Protein AF-A0A0F8F1D8-F1 (afdb_monomer_lite)

Organism: Methanosarcina mazei (NCBI:txid2209)

Sequence (188 aa):
MNDLSTQKNKRIGEVDYLRGFAVLAVIAIHTSSNSQILNLNLLLIVNLIIDVFSHFAVPLFIFISGFVLSLNYRGLFSQKTFYKKRAKSILPQYIIFSILYLLLNIIISEIHGNLEYPSIKTVIFYFLTAGSSYHLWYFSLIIQFYLFYPYIIKIYEKFVGNYETIFIFLALIATQFHNLVISHFFLP

Foldseek 3Di:
DDDPPPPPPDDDVVLVVLLVVLVVLVVQLVVLVPDDDPDPDPSVVVSVCSNVVSVCSLVSVLVSVLVVCCVVPADDDDPVVLLVVVCVVQVVVLVVVLVVLLVVVQVVCVVVVNRDHDDPVRSVVCSQCVVSDPVSNSSNVVNVCSVCSVVVNVCVVVVPPPPPVVVVVVVVVVVVVVVVCCCPPPPD

Secondary structure (DSSP, 8-state):
------------HHHHHHHHHHHHHHHHHHHHTT----S-SHHHHHHHHHHHHHTTHHHHHHHHHHHHHHHHS-SS--HHHHHHHHHHHHHHHHHHHHHHHHHHHHHHHHHTT---PPPHHHHHHHHHHTTT-GGGHHHHHHHHHHHHHHHHHHHHHHHTTT-HHHHHHHHHHHHHHHHHHHHHHS--

Structure (mmCIF, N/CA/C/O backbone):
data_AF-A0A0F8F1D8-F1
#
_entry.id   AF-A0A0F8F1D8-F1
#
loop_
_atom_site.group_PDB
_atom_site.id
_atom_site.type_symbol
_atom_site.label_atom_id
_atom_site.label_alt_id
_atom_site.label_comp_id
_atom_site.label_asym_id
_atom_site.label_entity_id
_atom_site.label_seq_id
_atom_site.pdbx_PDB_ins_code
_atom_site.Cartn_x
_atom_site.Cartn_y
_atom_site.Cartn_z
_atom_site.occupancy
_atom_site.B_iso_or_equiv
_atom_site.auth_seq_id
_atom_site.auth_comp_id
_atom_site.auth_asym_id
_atom_site.auth_atom_id
_atom_site.pdbx_PDB_model_num
ATOM 1 N N . MET A 1 1 ? -12.870 -8.186 38.294 1.00 36.84 1 MET A N 1
ATOM 2 C CA . MET A 1 1 ? -12.597 -7.292 37.146 1.00 36.84 1 MET A CA 1
ATOM 3 C C . MET A 1 1 ? -12.278 -8.185 35.969 1.00 36.84 1 MET A C 1
ATOM 5 O O . MET A 1 1 ? -11.330 -8.951 36.063 1.00 36.84 1 MET A O 1
ATOM 9 N N . ASN A 1 2 ? -13.155 -8.193 34.966 1.00 35.19 2 ASN A N 1
ATOM 10 C CA . ASN A 1 2 ? -13.156 -9.193 33.903 1.00 35.19 2 ASN A CA 1
ATOM 11 C C . ASN A 1 2 ? -11.858 -9.153 33.099 1.00 35.19 2 ASN A C 1
ATOM 13 O O . ASN A 1 2 ? -11.485 -8.119 32.548 1.00 35.19 2 ASN A O 1
ATOM 17 N N . ASP A 1 3 ? -11.215 -10.315 33.061 1.00 39.69 3 ASP A N 1
ATOM 18 C CA . ASP A 1 3 ? -10.169 -10.691 32.130 1.00 39.69 3 ASP A CA 1
ATOM 19 C C . ASP A 1 3 ? -10.642 -10.365 30.707 1.00 39.69 3 ASP A C 1
ATOM 21 O O . ASP A 1 3 ? -11.553 -10.999 30.164 1.00 39.69 3 ASP A O 1
ATOM 25 N N . LEU A 1 4 ? -10.062 -9.312 30.125 1.00 45.88 4 LEU A N 1
ATOM 26 C CA . LEU A 1 4 ? -10.145 -9.010 28.702 1.00 45.88 4 LEU A CA 1
ATOM 27 C C . LEU A 1 4 ? -9.339 -10.087 27.980 1.00 45.88 4 LEU A C 1
ATOM 29 O O . LEU A 1 4 ? -8.239 -9.832 27.485 1.00 45.88 4 LEU A O 1
ATOM 33 N N . SER A 1 5 ? -9.896 -11.300 27.966 1.00 40.44 5 SER A N 1
ATOM 34 C CA . SER A 1 5 ? -9.411 -12.413 27.176 1.00 40.44 5 SER A CA 1
ATOM 35 C C . SER A 1 5 ? -9.180 -11.880 25.771 1.00 40.44 5 SER A C 1
ATOM 37 O O . SER A 1 5 ? -10.085 -11.444 25.055 1.00 40.44 5 SER A O 1
ATOM 39 N N . THR A 1 6 ? -7.903 -11.801 25.423 1.00 44.50 6 THR A N 1
ATOM 40 C CA . THR A 1 6 ? -7.453 -11.434 24.096 1.00 44.50 6 THR A CA 1
ATOM 41 C C . THR A 1 6 ? -8.035 -12.484 23.166 1.00 44.50 6 THR A C 1
ATOM 43 O O . THR A 1 6 ? -7.504 -13.588 23.066 1.00 44.50 6 THR A O 1
ATOM 46 N N . GLN A 1 7 ? -9.167 -12.178 22.521 1.00 48.62 7 GLN A N 1
ATOM 47 C CA . GLN A 1 7 ? -9.687 -12.987 21.427 1.00 48.62 7 GLN A CA 1
ATOM 48 C C . GLN A 1 7 ? -8.559 -13.086 20.406 1.00 48.62 7 GLN A C 1
ATOM 50 O O . GLN A 1 7 ? -8.243 -12.145 19.674 1.00 48.62 7 GLN A O 1
ATOM 55 N N . LYS A 1 8 ? -7.863 -14.220 20.439 1.00 47.97 8 LYS A N 1
ATOM 56 C CA . LYS A 1 8 ? -6.762 -14.526 19.547 1.00 47.97 8 LYS A CA 1
ATOM 57 C C . LYS A 1 8 ? -7.398 -14.662 18.176 1.00 47.97 8 LYS A C 1
ATOM 59 O O . LYS A 1 8 ? -7.990 -15.695 17.883 1.00 47.97 8 LYS A O 1
ATOM 64 N N . ASN A 1 9 ? -7.345 -13.590 17.384 1.00 61.12 9 ASN A N 1
ATOM 65 C CA . ASN A 1 9 ? -7.931 -13.564 16.050 1.00 61.12 9 ASN A CA 1
ATOM 66 C C . ASN A 1 9 ? -7.441 -14.786 15.277 1.00 61.12 9 ASN A C 1
ATOM 68 O O . ASN A 1 9 ? -6.248 -14.921 14.987 1.00 61.12 9 ASN A O 1
ATOM 72 N N . LYS A 1 10 ? -8.366 -15.717 15.031 1.00 71.50 10 LYS A N 1
ATOM 73 C CA . LYS A 1 10 ? -8.079 -16.980 14.367 1.00 71.50 10 LYS A CA 1
ATOM 74 C C . LYS A 1 10 ? -7.627 -16.638 12.954 1.00 71.50 10 LYS A C 1
ATOM 76 O O . LYS A 1 10 ? -8.341 -15.968 12.213 1.00 71.50 10 LYS A O 1
ATOM 81 N N . ARG A 1 11 ? -6.405 -17.041 12.608 1.00 80.62 11 ARG A N 1
ATOM 82 C CA . ARG A 1 11 ? -5.876 -16.895 11.252 1.00 80.62 11 ARG A CA 1
ATOM 83 C C . ARG A 1 11 ? -6.807 -17.650 10.301 1.00 80.62 11 ARG A C 1
ATOM 85 O O . ARG A 1 11 ? -7.099 -18.817 10.543 1.00 80.62 11 ARG A O 1
ATOM 92 N N . ILE A 1 12 ? -7.277 -16.964 9.267 1.00 90.19 12 ILE A N 1
ATOM 93 C CA . ILE A 1 12 ? -8.169 -17.521 8.248 1.00 90.19 12 ILE A CA 1
ATOM 94 C C . ILE A 1 12 ? -7.270 -18.026 7.119 1.00 90.19 12 ILE A C 1
ATOM 96 O O . ILE A 1 12 ? -6.616 -17.216 6.463 1.00 90.19 12 ILE A O 1
ATOM 100 N N . GLY A 1 13 ? -7.168 -19.345 6.947 1.00 91.88 13 GLY A N 1
ATOM 101 C CA . GLY A 1 13 ? -6.237 -19.952 5.986 1.00 91.88 13 GLY A CA 1
ATOM 102 C C . GLY A 1 13 ? -6.583 -19.601 4.538 1.00 91.88 13 GLY A C 1
ATOM 103 O O . GLY A 1 13 ? -5.701 -19.344 3.725 1.00 91.88 13 GLY A O 1
ATOM 104 N N . GLU A 1 14 ? -7.873 -19.471 4.248 1.00 93.38 14 GLU A N 1
ATOM 105 C CA . GLU A 1 14 ? -8.446 -19.063 2.964 1.00 93.38 14 GLU A CA 1
ATOM 106 C C . GLU A 1 14 ? -7.903 -17.705 2.511 1.00 93.38 14 GLU A C 1
ATOM 108 O O . GLU A 1 14 ? -7.562 -17.519 1.344 1.00 93.38 14 GLU A O 1
ATOM 113 N N . VAL A 1 15 ? -7.733 -16.769 3.449 1.00 93.94 15 VAL A N 1
ATOM 114 C CA . VAL A 1 15 ? -7.158 -15.449 3.160 1.00 93.94 15 VAL A CA 1
ATOM 115 C C . VAL A 1 15 ? -5.705 -15.564 2.704 1.00 93.94 15 VAL A C 1
ATOM 117 O O . VAL A 1 15 ? -5.265 -14.789 1.857 1.00 93.94 15 VAL A O 1
ATOM 120 N N . ASP A 1 16 ? -4.950 -16.523 3.231 1.00 93.69 16 ASP A N 1
ATOM 121 C CA . ASP A 1 16 ? -3.559 -16.711 2.829 1.00 93.69 16 ASP A CA 1
ATOM 122 C C . ASP A 1 16 ? -3.439 -17.363 1.451 1.00 93.69 16 ASP A C 1
ATOM 124 O O . ASP A 1 16 ? -2.575 -16.954 0.675 1.00 93.69 16 ASP A O 1
ATOM 128 N N . TYR A 1 17 ? -4.336 -18.290 1.097 1.00 95.38 17 TYR A N 1
ATOM 129 C CA . TYR A 1 17 ? -4.417 -18.815 -0.270 1.00 95.38 17 TYR A CA 1
ATOM 130 C C . TYR A 1 17 ? -4.754 -17.712 -1.277 1.00 95.38 17 TYR A C 1
ATOM 132 O O . TYR A 1 17 ? -4.084 -17.594 -2.303 1.00 95.38 17 TYR A O 1
ATOM 140 N N . LEU A 1 18 ? -5.724 -16.847 -0.957 1.00 95.31 18 LEU A N 1
ATOM 141 C CA . LEU A 1 18 ? -6.073 -15.707 -1.810 1.00 95.31 18 LEU A CA 1
ATOM 142 C C . LEU A 1 18 ? -4.902 -14.732 -1.978 1.00 95.31 18 LEU A C 1
ATOM 144 O O . LEU A 1 18 ? -4.667 -14.244 -3.081 1.00 95.31 18 LEU A O 1
ATOM 148 N N . ARG A 1 19 ? -4.128 -14.477 -0.914 1.00 94.06 19 ARG A N 1
ATOM 149 C CA . ARG A 1 19 ? -2.892 -13.683 -1.013 1.00 94.06 19 ARG A CA 1
ATOM 150 C C . ARG A 1 19 ? -1.871 -14.350 -1.921 1.00 94.06 19 ARG A C 1
ATOM 152 O O . ARG A 1 19 ? -1.290 -13.663 -2.749 1.00 94.06 19 ARG A O 1
ATOM 159 N N . GLY A 1 20 ? -1.659 -15.658 -1.779 1.00 95.94 20 GLY A N 1
ATOM 160 C CA . GLY A 1 20 ? -0.749 -16.413 -2.641 1.00 95.94 20 GLY A CA 1
ATOM 161 C C . GLY A 1 20 ? -1.133 -16.290 -4.116 1.00 95.94 20 GLY A C 1
ATOM 162 O O . GLY A 1 20 ? -0.292 -15.956 -4.945 1.00 95.94 20 GLY A O 1
ATOM 163 N N . PHE A 1 21 ? -2.419 -16.457 -4.429 1.00 95.06 21 PHE A N 1
ATOM 164 C CA . PHE A 1 21 ? -2.932 -16.301 -5.789 1.00 95.06 21 PHE A CA 1
ATOM 165 C C . PHE A 1 21 ? -2.767 -14.869 -6.319 1.00 95.06 21 PHE A C 1
ATOM 167 O O . PHE A 1 21 ? -2.327 -14.673 -7.450 1.00 95.06 21 PHE A O 1
ATOM 174 N N . ALA A 1 22 ? -3.026 -13.860 -5.481 1.00 95.50 22 ALA A N 1
ATOM 175 C CA . ALA A 1 22 ? -2.792 -12.463 -5.833 1.00 95.50 22 ALA A CA 1
ATOM 176 C C . ALA A 1 22 ? -1.305 -12.171 -6.105 1.00 95.50 22 ALA A C 1
ATOM 178 O O . ALA A 1 22 ? -0.996 -11.470 -7.062 1.00 95.50 22 ALA A O 1
ATOM 179 N N . VAL A 1 23 ? -0.373 -12.732 -5.319 1.00 95.94 23 VAL A N 1
ATOM 180 C CA . VAL A 1 23 ? 1.076 -12.597 -5.575 1.00 95.94 23 VAL A CA 1
ATOM 181 C C . VAL A 1 23 ? 1.441 -13.180 -6.940 1.00 95.94 23 VAL A C 1
ATOM 183 O O . VAL A 1 23 ? 2.160 -12.530 -7.695 1.00 95.94 23 VAL A O 1
ATOM 186 N N . LEU A 1 24 ? 0.937 -14.371 -7.278 1.00 96.31 24 LEU A N 1
ATOM 187 C CA . LEU A 1 24 ? 1.202 -14.990 -8.580 1.00 96.31 24 LEU A CA 1
ATOM 188 C C . LEU A 1 24 ? 0.698 -14.120 -9.735 1.00 96.31 24 LEU A C 1
ATOM 190 O O . LEU A 1 24 ? 1.421 -13.926 -10.708 1.00 96.31 24 LEU A O 1
ATOM 194 N N . ALA A 1 25 ? -0.495 -13.541 -9.600 1.00 95.12 25 ALA A N 1
ATOM 195 C CA . ALA A 1 25 ? -1.037 -12.621 -10.593 1.00 95.12 25 ALA A CA 1
ATOM 196 C C . ALA A 1 25 ? -0.220 -11.314 -10.698 1.00 95.12 25 ALA A C 1
ATOM 198 O O . ALA A 1 25 ? 0.046 -10.854 -11.803 1.00 95.12 25 ALA A O 1
ATOM 199 N N . VAL A 1 26 ? 0.278 -10.749 -9.587 1.00 94.81 26 VAL A N 1
ATOM 200 C CA . VAL A 1 26 ? 1.201 -9.590 -9.627 1.00 94.81 26 VAL A CA 1
ATOM 201 C C . VAL A 1 26 ? 2.500 -9.924 -10.365 1.00 94.81 26 VAL A C 1
ATOM 203 O O . VAL A 1 26 ? 3.018 -9.102 -11.118 1.00 94.81 26 VAL A O 1
ATOM 206 N N . ILE A 1 27 ? 3.042 -11.125 -10.166 1.00 93.94 27 ILE A N 1
ATOM 207 C CA . ILE A 1 27 ? 4.228 -11.560 -10.909 1.00 93.94 27 ILE A CA 1
ATOM 208 C C . ILE A 1 27 ? 3.885 -11.672 -12.398 1.00 93.94 27 ILE A C 1
ATOM 210 O O . ILE A 1 27 ? 4.613 -11.133 -13.223 1.00 93.94 27 ILE A O 1
ATOM 214 N N . ALA A 1 28 ? 2.763 -12.311 -12.732 1.00 93.19 28 ALA A N 1
ATOM 215 C CA . ALA A 1 28 ? 2.335 -12.535 -14.108 1.00 93.19 28 ALA A CA 1
ATOM 216 C C . ALA A 1 28 ? 2.082 -11.233 -14.888 1.00 93.19 28 ALA A C 1
ATOM 218 O O . ALA A 1 28 ? 2.536 -11.116 -16.026 1.00 93.19 28 ALA A O 1
ATOM 219 N N . ILE A 1 29 ? 1.426 -10.230 -14.287 1.00 90.62 29 ILE A N 1
ATOM 220 C CA . ILE A 1 29 ? 1.220 -8.930 -14.945 1.00 90.62 29 ILE A CA 1
ATOM 221 C C . ILE A 1 29 ? 2.554 -8.212 -15.177 1.00 90.62 29 ILE A C 1
ATOM 223 O O . ILE A 1 29 ? 2.807 -7.736 -16.273 1.00 90.62 29 ILE A O 1
ATOM 227 N N . HIS A 1 30 ? 3.466 -8.207 -14.200 1.00 89.38 30 HIS A N 1
ATOM 228 C CA . HIS A 1 30 ? 4.752 -7.520 -14.344 1.00 89.38 30 HIS A CA 1
ATOM 229 C C . HIS A 1 30 ? 5.733 -8.223 -15.284 1.00 89.38 30 HIS A C 1
ATOM 231 O O . HIS A 1 30 ? 6.629 -7.574 -15.820 1.00 89.38 30 HIS A O 1
ATOM 237 N N . THR A 1 31 ? 5.614 -9.530 -15.495 1.00 89.31 31 THR A N 1
ATOM 238 C CA . THR A 1 31 ? 6.446 -10.225 -16.484 1.00 89.31 31 THR A CA 1
ATOM 239 C C . THR A 1 31 ? 5.870 -10.103 -17.891 1.00 89.31 31 THR A C 1
ATOM 241 O O . THR A 1 31 ? 6.636 -9.898 -18.831 1.00 89.31 31 THR A O 1
ATOM 244 N N . SER A 1 32 ? 4.544 -10.171 -18.044 1.00 85.81 32 SER A N 1
ATOM 245 C CA . SER A 1 32 ? 3.876 -10.057 -19.349 1.00 85.81 32 SER A CA 1
ATOM 246 C C . SER A 1 32 ? 3.859 -8.623 -19.885 1.00 85.81 32 SER A C 1
ATOM 248 O O . SER A 1 32 ? 4.220 -8.416 -21.044 1.00 85.81 32 SER A O 1
ATOM 250 N N . SER A 1 33 ? 3.556 -7.618 -19.055 1.00 76.19 33 SER A N 1
ATOM 251 C CA . SER A 1 33 ? 3.458 -6.211 -19.480 1.00 76.19 33 SER A CA 1
ATOM 252 C C . SER A 1 33 ? 4.788 -5.621 -19.960 1.00 76.19 33 SER A C 1
ATOM 254 O O . SER A 1 33 ? 4.809 -4.658 -20.720 1.00 76.19 33 SER A O 1
ATOM 256 N N . ASN A 1 34 ? 5.913 -6.188 -19.515 1.00 76.88 34 ASN A N 1
ATOM 257 C CA . ASN A 1 34 ? 7.255 -5.762 -19.915 1.00 76.88 34 ASN A CA 1
ATOM 258 C C . ASN A 1 34 ? 7.744 -6.445 -21.205 1.00 76.88 34 ASN A C 1
ATOM 260 O O . ASN A 1 34 ? 8.830 -6.129 -21.692 1.00 76.88 34 ASN A O 1
ATOM 264 N N . SER A 1 35 ? 6.967 -7.374 -21.773 1.00 76.88 35 SER A N 1
ATOM 265 C CA . SER A 1 35 ? 7.307 -8.038 -23.030 1.00 76.88 35 SER A CA 1
ATOM 266 C C . SER A 1 35 ? 6.830 -7.209 -24.231 1.00 76.88 35 SER A C 1
ATOM 268 O O . SER A 1 35 ? 5.640 -7.077 -24.502 1.00 76.88 35 SER A O 1
ATOM 270 N N . GLN A 1 36 ? 7.768 -6.623 -24.979 1.00 77.38 36 GLN A N 1
ATOM 271 C CA . GLN A 1 36 ? 7.449 -5.912 -26.222 1.00 77.38 36 GLN A CA 1
ATOM 272 C C . GLN A 1 36 ? 7.325 -6.911 -27.377 1.00 77.38 36 GLN A C 1
ATOM 274 O O . GLN A 1 36 ? 8.303 -7.241 -28.047 1.00 77.38 36 GLN A O 1
ATOM 279 N N . ILE A 1 37 ? 6.113 -7.419 -27.604 1.00 82.88 37 ILE A N 1
ATOM 280 C CA . ILE A 1 37 ? 5.812 -8.321 -28.722 1.00 82.88 37 ILE A CA 1
ATOM 281 C C . ILE A 1 37 ? 5.157 -7.509 -29.841 1.00 82.88 37 ILE A C 1
ATOM 283 O O . ILE A 1 37 ? 3.992 -7.137 -29.756 1.00 82.88 37 ILE A O 1
ATOM 287 N N . LEU A 1 38 ? 5.923 -7.230 -30.897 1.00 80.69 38 LEU A N 1
ATOM 288 C CA . LEU A 1 38 ? 5.499 -6.350 -31.996 1.00 80.69 38 LEU A CA 1
ATOM 289 C C . LEU A 1 38 ? 4.704 -7.071 -33.097 1.00 80.69 38 LEU A C 1
ATOM 291 O O . LEU A 1 38 ? 4.005 -6.433 -33.878 1.00 80.69 38 LEU A O 1
ATOM 295 N N . ASN A 1 39 ? 4.806 -8.399 -33.165 1.00 89.19 39 ASN A N 1
ATOM 296 C CA . ASN A 1 39 ? 4.142 -9.200 -34.190 1.00 89.19 39 ASN A CA 1
ATOM 297 C C . ASN A 1 39 ? 2.819 -9.769 -33.670 1.00 89.19 39 ASN A C 1
ATOM 299 O O . ASN A 1 39 ? 2.778 -10.361 -32.590 1.00 89.19 39 ASN A O 1
ATOM 303 N N . LEU A 1 40 ? 1.759 -9.672 -34.478 1.00 88.31 40 LEU A N 1
ATOM 304 C CA . LEU A 1 40 ? 0.478 -10.325 -34.202 1.00 88.31 40 LEU A CA 1
ATOM 305 C C . LEU A 1 40 ? 0.620 -11.846 -34.358 1.00 88.31 40 LEU A C 1
ATOM 307 O O . LEU A 1 40 ? 0.545 -12.386 -35.460 1.00 88.31 40 LEU A O 1
ATOM 311 N N . ASN A 1 41 ? 0.856 -12.541 -33.249 1.00 92.44 41 ASN A N 1
ATOM 312 C CA . ASN A 1 41 ? 1.016 -13.992 -33.205 1.00 92.44 41 ASN A CA 1
ATOM 313 C C . ASN A 1 41 ? 0.373 -14.594 -31.942 1.00 92.44 41 ASN A C 1
ATOM 315 O O . ASN A 1 41 ? -0.117 -13.881 -31.065 1.00 92.44 41 ASN A O 1
ATOM 319 N N . LEU A 1 42 ? 0.388 -15.927 -31.837 1.00 91.81 42 LEU A N 1
ATOM 320 C CA . LEU A 1 42 ? -0.160 -16.636 -30.676 1.00 91.81 42 LEU A CA 1
ATOM 321 C C . LEU A 1 42 ? 0.497 -16.194 -29.358 1.00 91.81 42 LEU A C 1
ATOM 323 O O . LEU A 1 42 ? -0.181 -16.106 -28.340 1.00 91.81 42 LEU A O 1
ATOM 327 N N . LEU A 1 43 ? 1.796 -15.883 -29.376 1.00 90.44 43 LEU A N 1
ATOM 328 C CA . LEU A 1 43 ? 2.524 -15.430 -28.192 1.00 90.44 43 LEU A CA 1
ATOM 329 C C . LEU A 1 43 ? 1.982 -14.092 -27.672 1.00 90.44 43 LEU A C 1
ATOM 331 O O . LEU A 1 43 ? 1.809 -13.948 -26.463 1.00 90.44 43 LEU A O 1
ATOM 335 N N . LEU A 1 44 ? 1.673 -13.142 -28.561 1.00 91.12 44 LEU A N 1
ATOM 336 C CA . LEU A 1 44 ? 1.031 -11.882 -28.187 1.00 91.12 44 LEU A CA 1
ATOM 337 C C . LEU A 1 44 ? -0.336 -12.134 -27.547 1.00 91.12 44 LEU A C 1
ATOM 339 O O . LEU A 1 44 ? -0.621 -11.593 -26.484 1.00 91.12 44 LEU A O 1
ATOM 343 N N . ILE A 1 45 ? -1.161 -12.989 -28.158 1.00 90.75 45 ILE A N 1
ATOM 344 C CA . ILE A 1 45 ? -2.500 -13.312 -27.641 1.00 90.75 45 ILE A CA 1
ATOM 345 C C . ILE A 1 45 ? -2.403 -13.930 -26.241 1.00 90.75 45 ILE A C 1
ATOM 347 O O . ILE A 1 45 ? -3.123 -13.516 -25.337 1.00 90.75 45 ILE A O 1
ATOM 351 N N . VAL A 1 46 ? -1.491 -14.884 -26.035 1.00 91.44 46 VAL A N 1
ATOM 352 C CA . VAL A 1 46 ? -1.272 -15.509 -24.722 1.00 91.44 46 VAL A CA 1
ATOM 353 C C . VAL A 1 46 ? -0.808 -14.480 -23.688 1.00 91.44 46 VAL A C 1
ATOM 355 O O . VAL A 1 46 ? -1.318 -14.485 -22.570 1.00 91.44 46 VAL A O 1
ATOM 358 N N . ASN A 1 47 ? 0.104 -13.572 -24.050 1.00 91.06 47 ASN A N 1
ATOM 359 C CA . ASN A 1 47 ? 0.545 -12.508 -23.144 1.00 91.06 47 ASN A CA 1
ATOM 360 C C . ASN A 1 47 ? -0.591 -11.548 -22.784 1.00 91.06 47 ASN A C 1
ATOM 362 O O . ASN A 1 47 ? -0.746 -11.236 -21.610 1.00 91.06 47 ASN A O 1
ATOM 366 N N . LEU A 1 48 ? -1.424 -11.147 -23.748 1.00 89.69 48 LEU A N 1
ATOM 367 C CA . LEU A 1 48 ? -2.593 -10.297 -23.496 1.00 89.69 48 LEU A CA 1
ATOM 368 C C . LEU A 1 48 ? -3.607 -10.973 -22.570 1.00 89.69 48 LEU A C 1
ATOM 370 O O . LEU A 1 48 ? -4.149 -10.331 -21.676 1.00 89.69 48 LEU A O 1
ATOM 374 N N . ILE A 1 49 ? -3.850 -12.273 -22.753 1.00 91.44 49 ILE A N 1
ATOM 375 C CA . ILE A 1 49 ? -4.707 -13.044 -21.847 1.00 91.44 49 ILE A CA 1
ATOM 376 C C . ILE A 1 49 ? -4.114 -13.007 -20.437 1.00 91.44 49 ILE A C 1
ATOM 378 O O . ILE A 1 49 ? -4.820 -12.655 -19.500 1.00 91.44 49 ILE A O 1
ATOM 382 N N . ILE A 1 50 ? -2.828 -13.323 -20.272 1.00 92.62 50 ILE A N 1
ATOM 383 C CA . ILE A 1 50 ? -2.173 -13.309 -18.956 1.00 92.62 50 ILE A CA 1
ATOM 384 C C . ILE A 1 50 ? -2.258 -11.924 -18.312 1.00 92.62 50 ILE A C 1
ATOM 386 O O . ILE A 1 50 ? -2.621 -11.832 -17.139 1.00 92.62 50 ILE A O 1
ATOM 390 N N . ASP A 1 51 ? -1.958 -10.872 -19.068 1.00 89.19 51 ASP A N 1
ATOM 391 C CA . ASP A 1 51 ? -2.009 -9.487 -18.616 1.00 89.19 51 ASP A CA 1
ATOM 392 C C . ASP A 1 51 ? -3.415 -9.140 -18.109 1.00 89.19 51 ASP A C 1
ATOM 394 O O . ASP A 1 51 ? -3.600 -8.905 -16.912 1.00 89.19 51 ASP A O 1
ATOM 398 N N . VAL A 1 52 ? -4.440 -9.247 -18.962 1.00 88.88 52 VAL A N 1
ATOM 399 C CA . VAL A 1 52 ? -5.839 -8.934 -18.617 1.00 88.88 52 VAL A CA 1
ATOM 400 C C . VAL A 1 52 ? -6.331 -9.775 -17.441 1.00 88.88 52 VAL A C 1
ATOM 402 O O . VAL A 1 52 ? -6.903 -9.237 -16.490 1.00 88.88 52 VAL A O 1
ATOM 405 N N . PHE A 1 53 ? -6.073 -11.085 -17.449 1.00 90.75 53 PHE A N 1
ATOM 406 C CA . PHE A 1 53 ? -6.482 -11.959 -16.351 1.00 90.75 53 PHE A CA 1
ATOM 407 C C . PHE A 1 53 ? -5.752 -11.653 -15.049 1.00 90.75 53 PHE A C 1
ATOM 409 O O . PHE A 1 53 ? -6.280 -11.980 -13.998 1.00 90.75 53 PHE A O 1
ATOM 416 N N . SER A 1 54 ? -4.582 -11.021 -15.065 1.00 93.69 54 SER A N 1
ATOM 417 C CA . SER A 1 54 ? -3.828 -10.724 -13.844 1.00 93.69 54 SER A CA 1
ATOM 418 C C . SER A 1 54 ? -4.252 -9.416 -13.164 1.00 93.69 54 SER A C 1
ATOM 420 O O . SER A 1 54 ? -3.907 -9.181 -12.003 1.00 93.69 54 SER A O 1
ATOM 422 N N . HIS A 1 55 ? -5.066 -8.584 -13.822 1.00 88.44 55 HIS A N 1
ATOM 423 C CA . HIS A 1 55 ? -5.496 -7.285 -13.291 1.00 88.44 55 HIS A CA 1
ATOM 424 C C . HIS A 1 55 ? -6.361 -7.375 -12.018 1.00 88.44 55 HIS A C 1
ATOM 426 O O . HIS A 1 55 ? -6.470 -6.389 -11.285 1.00 88.44 55 HIS A O 1
ATOM 432 N N . PHE A 1 56 ? -6.928 -8.544 -11.675 1.00 91.44 56 PHE A N 1
ATOM 433 C CA . PHE A 1 56 ? -7.655 -8.709 -10.403 1.00 91.44 56 PHE A CA 1
ATOM 434 C C . PHE A 1 56 ? -6.739 -8.645 -9.171 1.00 91.44 56 PHE A C 1
ATOM 436 O O . PHE A 1 56 ? -7.236 -8.485 -8.053 1.00 91.44 56 PHE A O 1
ATOM 443 N N . ALA A 1 57 ? -5.418 -8.781 -9.339 1.00 93.81 57 ALA A N 1
ATOM 444 C CA . ALA A 1 57 ? -4.486 -8.952 -8.230 1.00 93.81 57 ALA A CA 1
ATOM 445 C C . ALA A 1 57 ? -4.520 -7.787 -7.230 1.00 93.81 57 ALA A C 1
ATOM 447 O O . ALA A 1 57 ? -4.615 -7.996 -6.018 1.00 93.81 57 ALA A O 1
ATOM 448 N N . VAL A 1 58 ? -4.487 -6.549 -7.730 1.00 91.62 58 VAL A N 1
ATOM 449 C CA . VAL A 1 58 ? -4.479 -5.345 -6.887 1.00 91.62 58 VAL A CA 1
ATOM 450 C C . VAL A 1 58 ? -5.825 -5.133 -6.178 1.00 91.62 58 VAL A C 1
ATOM 452 O O . VAL A 1 58 ? -5.812 -4.996 -4.949 1.00 91.62 58 VAL A O 1
ATOM 455 N N . PRO A 1 59 ? -6.989 -5.181 -6.867 1.00 92.44 59 PRO A N 1
ATOM 456 C CA . PRO A 1 59 ? -8.292 -5.175 -6.202 1.00 92.44 59 PRO A CA 1
ATOM 457 C C . PRO A 1 59 ? -8.423 -6.250 -5.119 1.00 92.44 59 PRO A C 1
ATOM 459 O O . PRO A 1 59 ? -8.925 -5.968 -4.031 1.00 92.44 59 PRO A O 1
ATOM 462 N N . LEU A 1 60 ? -7.914 -7.462 -5.370 1.00 94.50 60 LEU A N 1
ATOM 463 C CA . LEU A 1 60 ? -7.952 -8.558 -4.405 1.00 94.50 60 LEU A CA 1
ATOM 464 C C . LEU A 1 60 ? -7.103 -8.260 -3.158 1.00 94.50 60 LEU A C 1
ATOM 466 O O . LEU A 1 60 ? -7.558 -8.498 -2.038 1.00 94.50 60 LEU A O 1
ATOM 470 N N . PHE A 1 61 ? -5.908 -7.683 -3.304 1.00 94.19 61 PHE A N 1
ATOM 471 C CA . PHE A 1 61 ? -5.095 -7.269 -2.155 1.00 94.19 61 PHE A CA 1
ATOM 472 C C . PHE A 1 61 ? -5.754 -6.176 -1.308 1.00 94.19 61 PHE A C 1
ATOM 474 O O . PHE A 1 61 ? -5.696 -6.236 -0.072 1.00 94.19 61 PHE A O 1
ATOM 481 N N . ILE A 1 62 ? -6.394 -5.196 -1.951 1.00 94.12 62 ILE A N 1
ATOM 482 C CA . ILE A 1 62 ? -7.141 -4.135 -1.264 1.00 94.12 62 ILE A CA 1
ATOM 483 C C . ILE A 1 62 ? -8.339 -4.744 -0.530 1.00 94.12 62 ILE A C 1
ATOM 485 O O . ILE A 1 62 ? -8.537 -4.466 0.655 1.00 94.12 62 ILE A O 1
ATOM 489 N N . PHE A 1 63 ? -9.084 -5.636 -1.189 1.00 94.38 63 PHE A N 1
ATOM 490 C CA . PHE A 1 63 ? -10.213 -6.350 -0.598 1.00 94.38 63 PHE A CA 1
ATOM 491 C C . PHE A 1 63 ? -9.796 -7.165 0.628 1.00 94.38 63 PHE A C 1
ATOM 493 O O . PHE A 1 63 ? -10.369 -6.993 1.700 1.00 94.38 63 PHE A O 1
ATOM 500 N N . ILE A 1 64 ? -8.756 -7.997 0.514 1.00 95.25 64 ILE A N 1
ATOM 501 C CA . ILE A 1 64 ? -8.234 -8.797 1.631 1.00 95.25 64 ILE A CA 1
ATOM 502 C C . ILE A 1 64 ? -7.811 -7.894 2.791 1.00 95.25 64 ILE A C 1
ATOM 504 O O . ILE A 1 64 ? -8.098 -8.188 3.954 1.00 95.25 64 ILE A O 1
ATOM 508 N N . SER A 1 65 ? -7.128 -6.791 2.485 1.00 94.44 65 SER A N 1
ATOM 509 C CA . SER A 1 65 ? -6.706 -5.811 3.483 1.00 94.44 65 SER A CA 1
ATOM 510 C C . SER A 1 65 ? -7.908 -5.216 4.215 1.00 94.44 65 SER A C 1
ATOM 512 O O . SER A 1 65 ? -7.949 -5.254 5.444 1.00 94.44 65 SER A O 1
ATOM 514 N N . GLY A 1 66 ? -8.913 -4.735 3.482 1.00 93.75 66 GLY A N 1
ATOM 515 C CA . GLY A 1 66 ? -10.145 -4.192 4.052 1.00 93.75 66 GLY A CA 1
ATOM 516 C C . GLY A 1 66 ? -10.934 -5.221 4.860 1.00 93.75 66 GLY A C 1
ATOM 517 O O . GLY A 1 66 ? -11.320 -4.938 5.992 1.00 93.75 66 GLY A O 1
ATOM 518 N N . PHE A 1 67 ? -11.097 -6.436 4.336 1.00 93.12 67 PHE A N 1
ATOM 519 C CA . PHE A 1 67 ? -11.789 -7.537 5.001 1.00 93.12 67 PHE A CA 1
ATOM 520 C C . PHE A 1 67 ? -11.140 -7.870 6.347 1.00 93.12 67 PHE A C 1
ATOM 522 O O . PHE A 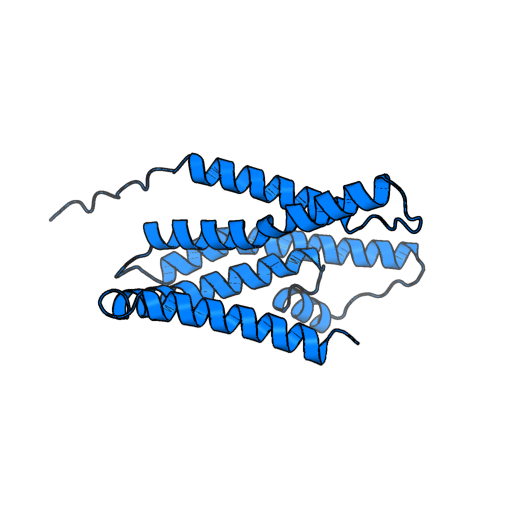1 67 ? -11.796 -7.820 7.389 1.00 93.12 67 PHE A O 1
ATOM 529 N N . VAL A 1 68 ? -9.825 -8.110 6.362 1.00 93.56 68 VAL A N 1
ATOM 530 C CA . VAL A 1 68 ? -9.090 -8.416 7.598 1.00 93.56 68 VAL A CA 1
ATOM 531 C C . VAL A 1 68 ? -9.143 -7.241 8.569 1.00 93.56 68 VAL A C 1
ATOM 533 O O . VAL A 1 68 ? -9.297 -7.453 9.772 1.00 93.56 68 VAL A O 1
ATOM 536 N N . LEU A 1 69 ? -9.032 -6.003 8.086 1.00 94.06 69 LEU A N 1
ATOM 537 C CA . LEU A 1 69 ? -9.167 -4.841 8.956 1.00 94.06 69 LEU A CA 1
ATOM 538 C C . LEU A 1 69 ? -10.561 -4.761 9.580 1.00 94.06 69 LEU A C 1
ATOM 540 O O . LEU A 1 69 ? -10.641 -4.579 10.792 1.00 94.06 69 LEU A O 1
ATOM 544 N N . SER A 1 70 ? -11.622 -4.999 8.809 1.00 91.31 70 SER A N 1
ATOM 545 C CA . SER A 1 70 ? -13.000 -4.972 9.306 1.00 91.31 70 SER A CA 1
ATOM 546 C C . SER A 1 70 ? -13.265 -6.024 10.386 1.00 91.31 70 SER A C 1
ATOM 548 O O . SER A 1 70 ? -14.025 -5.768 11.310 1.00 91.31 70 SER A O 1
ATOM 550 N N . LEU A 1 71 ? -12.588 -7.174 10.335 1.00 90.38 71 LEU A N 1
ATOM 551 C CA . LEU A 1 71 ? -12.677 -8.194 11.384 1.00 90.38 71 LEU A CA 1
ATOM 552 C C . LEU A 1 71 ? -11.946 -7.792 12.672 1.00 90.38 71 LEU A C 1
ATOM 554 O O . LEU A 1 71 ? -12.337 -8.197 13.759 1.00 90.38 71 LEU A O 1
ATOM 558 N N . ASN A 1 72 ? -10.855 -7.028 12.558 1.00 90.12 72 ASN A N 1
ATOM 559 C CA . ASN A 1 72 ? -9.951 -6.743 13.679 1.00 90.12 72 ASN A CA 1
ATOM 560 C C . ASN A 1 72 ? -10.158 -5.353 14.307 1.00 90.12 72 ASN A C 1
ATOM 562 O O . ASN A 1 72 ? -9.709 -5.120 15.427 1.00 90.12 72 ASN A O 1
ATOM 566 N N . TYR A 1 73 ? -10.746 -4.415 13.566 1.00 91.88 73 TYR A N 1
ATOM 567 C CA . TYR A 1 73 ? -10.849 -2.999 13.916 1.00 91.88 73 TYR A CA 1
ATOM 568 C C . TYR A 1 73 ? -12.243 -2.478 13.573 1.00 91.88 73 TYR A C 1
ATOM 570 O O . TYR A 1 73 ? -12.404 -1.653 12.670 1.00 91.88 73 TYR A O 1
ATOM 578 N N . ARG A 1 74 ? -13.233 -2.997 14.299 1.00 86.12 74 ARG A N 1
ATOM 579 C CA . ARG A 1 74 ? -14.609 -2.493 14.365 1.00 86.12 74 ARG A CA 1
ATOM 580 C C . ARG A 1 74 ? -14.860 -1.849 15.727 1.00 86.12 74 ARG A C 1
ATOM 582 O O . ARG A 1 74 ? -14.259 -2.255 16.722 1.00 86.12 74 ARG A O 1
ATOM 589 N N . GLY A 1 75 ? -15.728 -0.849 15.763 1.00 85.06 75 GLY A N 1
ATOM 590 C CA . GLY A 1 75 ? -16.091 -0.091 16.951 1.00 85.06 75 GLY A CA 1
ATOM 591 C C . GLY A 1 75 ? -14.926 0.707 17.539 1.00 85.06 75 GLY A C 1
ATOM 592 O O . GLY A 1 75 ? -14.115 1.314 16.835 1.00 85.06 75 GLY A O 1
ATOM 593 N N . LEU A 1 76 ? -14.843 0.729 18.871 1.00 87.12 76 LEU A N 1
ATOM 594 C CA . LEU A 1 76 ? -13.820 1.482 19.592 1.00 87.12 76 LEU A CA 1
ATOM 595 C C . LEU A 1 76 ? -12.489 0.719 19.615 1.00 87.12 76 LEU A C 1
ATOM 597 O O . LEU A 1 76 ? -12.334 -0.280 20.313 1.00 87.12 76 LEU A O 1
ATOM 601 N N . PHE A 1 77 ? -11.491 1.240 18.902 1.00 92.62 77 PHE A N 1
ATOM 602 C CA . PHE A 1 77 ? -10.112 0.755 18.951 1.00 92.62 77 PHE A CA 1
ATOM 603 C C . PHE A 1 77 ? -9.112 1.911 19.069 1.00 92.62 77 PHE A C 1
ATOM 605 O O . PHE A 1 77 ? -9.354 3.036 18.629 1.00 92.62 77 PHE A O 1
ATOM 612 N N . SER A 1 78 ? -7.935 1.632 19.636 1.00 94.44 78 SER A N 1
ATOM 613 C CA . SER A 1 78 ? -6.861 2.627 19.738 1.00 94.44 78 SER A CA 1
ATOM 614 C C . SER A 1 78 ? -6.238 2.913 18.368 1.00 94.44 78 SER A C 1
ATOM 616 O O . SER A 1 78 ? -5.510 2.081 17.815 1.00 94.44 78 SER A O 1
ATOM 618 N N . GLN A 1 79 ? -6.468 4.122 17.843 1.00 93.12 79 GLN A N 1
ATOM 619 C CA . GLN A 1 79 ? -5.889 4.575 16.572 1.00 93.12 79 GLN A CA 1
ATOM 620 C C . GLN A 1 79 ? -4.355 4.586 16.606 1.00 93.12 79 GLN A C 1
ATOM 622 O O . GLN A 1 79 ? -3.708 4.177 15.645 1.00 93.12 79 GLN A O 1
ATOM 627 N N . LYS A 1 80 ? -3.755 4.966 17.741 1.00 95.31 80 LYS A N 1
ATOM 628 C CA . LYS A 1 80 ? -2.295 4.955 17.921 1.00 95.31 80 LYS A CA 1
ATOM 629 C C . LYS A 1 80 ? -1.722 3.545 17.752 1.00 95.31 80 LYS A C 1
ATOM 631 O O . LYS A 1 80 ? -0.736 3.356 17.038 1.00 95.31 80 LYS A O 1
ATOM 636 N N . THR A 1 81 ? -2.346 2.546 18.378 1.00 94.25 81 THR A N 1
ATOM 637 C CA . THR A 1 81 ? -1.923 1.141 18.257 1.00 94.25 81 THR A CA 1
ATOM 638 C C . THR A 1 81 ? -2.145 0.614 16.841 1.00 94.25 81 THR A C 1
ATOM 640 O O . THR A 1 81 ? -1.284 -0.091 16.309 1.00 94.25 81 THR A O 1
ATOM 643 N N . PHE A 1 82 ? -3.262 0.988 16.212 1.00 95.62 82 PHE A N 1
ATOM 644 C CA . PHE A 1 82 ? -3.559 0.661 14.820 1.00 95.62 82 PHE A CA 1
ATOM 645 C C . PHE A 1 82 ? -2.467 1.180 13.874 1.00 95.62 82 PHE A C 1
ATOM 647 O O . PHE A 1 82 ? -1.802 0.364 13.229 1.00 95.62 82 PHE A O 1
ATOM 654 N N . TYR A 1 83 ? -2.205 2.492 13.854 1.00 96.88 83 TYR A N 1
ATOM 655 C CA . TYR A 1 83 ? -1.216 3.090 12.953 1.00 96.88 83 TYR A CA 1
ATOM 656 C C . TYR A 1 83 ? 0.190 2.553 13.212 1.00 96.88 83 TYR A C 1
ATOM 658 O O . TYR A 1 83 ? 0.891 2.217 12.263 1.00 96.88 83 TYR A O 1
ATOM 666 N N . LYS A 1 84 ? 0.583 2.352 14.478 1.00 96.75 84 LYS A N 1
ATOM 667 C CA . LYS A 1 84 ? 1.880 1.743 14.815 1.00 96.75 84 LYS A CA 1
ATOM 668 C C . LYS A 1 84 ? 2.024 0.336 14.227 1.00 96.75 84 LYS A C 1
ATOM 670 O O . LYS A 1 84 ? 3.083 0.003 13.701 1.00 96.75 84 LYS A O 1
ATOM 675 N N . LYS A 1 85 ? 0.980 -0.497 14.308 1.00 94.88 85 LYS A N 1
ATOM 676 C CA . LYS A 1 85 ? 1.004 -1.862 13.758 1.00 94.88 85 LYS A CA 1
ATOM 677 C C . LYS A 1 85 ? 1.052 -1.854 12.229 1.00 94.88 85 LYS A C 1
ATOM 679 O O . LYS A 1 85 ? 1.792 -2.646 11.656 1.00 94.88 85 LYS A O 1
ATOM 684 N N . ARG A 1 86 ? 0.305 -0.955 11.578 1.00 95.69 86 ARG A N 1
ATOM 685 C CA . ARG A 1 86 ? 0.315 -0.813 10.113 1.00 95.69 86 ARG A CA 1
ATOM 686 C C . ARG A 1 86 ? 1.653 -0.280 9.598 1.00 95.69 86 ARG A C 1
ATOM 688 O O . ARG A 1 86 ? 2.235 -0.886 8.706 1.00 95.69 86 ARG A O 1
ATOM 695 N N . ALA A 1 87 ? 2.182 0.768 10.225 1.00 96.12 87 ALA A N 1
ATOM 696 C CA . ALA A 1 87 ? 3.468 1.366 9.878 1.00 96.12 87 ALA A CA 1
ATOM 697 C C . ALA A 1 87 ? 4.613 0.350 9.971 1.00 96.12 87 ALA A C 1
ATOM 699 O O . ALA A 1 87 ? 5.365 0.191 9.017 1.00 96.12 87 ALA A O 1
ATOM 700 N N . LYS A 1 88 ? 4.689 -0.418 11.069 1.00 96.31 88 LYS A N 1
ATOM 701 C CA . LYS A 1 88 ? 5.688 -1.490 11.234 1.00 96.31 88 LYS A CA 1
ATOM 702 C C . LYS A 1 88 ? 5.585 -2.604 10.192 1.00 96.31 88 LYS A C 1
ATOM 704 O O . LYS A 1 88 ? 6.562 -3.304 9.972 1.00 96.31 88 LYS A O 1
ATOM 709 N N . SER A 1 89 ? 4.406 -2.798 9.608 1.00 92.44 89 SER A N 1
ATOM 710 C CA . SER A 1 89 ? 4.161 -3.863 8.641 1.00 92.44 89 SER A CA 1
ATOM 711 C C . SER A 1 89 ? 4.430 -3.456 7.193 1.00 92.44 89 SER A C 1
ATOM 713 O O . SER A 1 89 ? 4.542 -4.367 6.381 1.00 92.44 89 SER A O 1
ATOM 715 N N . ILE A 1 90 ? 4.446 -2.157 6.864 1.00 94.94 90 ILE A N 1
ATOM 716 C CA . ILE A 1 90 ? 4.560 -1.664 5.476 1.00 94.94 90 ILE A CA 1
ATOM 717 C C . ILE A 1 90 ? 5.789 -0.786 5.261 1.00 94.94 90 ILE A C 1
ATOM 719 O O . ILE A 1 90 ? 6.472 -0.932 4.249 1.00 94.94 90 ILE A O 1
ATOM 723 N N . LEU A 1 91 ? 6.050 0.166 6.165 1.00 94.44 91 LEU A N 1
ATOM 724 C CA . LEU A 1 91 ? 7.093 1.169 5.946 1.00 94.44 91 LEU A CA 1
ATOM 725 C C . LEU A 1 91 ? 8.490 0.555 5.799 1.00 94.44 91 LEU A C 1
ATOM 727 O O . LEU A 1 91 ? 9.212 1.026 4.925 1.00 94.44 91 LEU A O 1
ATOM 731 N N . PRO A 1 92 ? 8.888 -0.487 6.561 1.00 95.62 92 PRO A N 1
ATOM 732 C CA . PRO A 1 92 ? 10.193 -1.109 6.360 1.00 95.62 92 PRO A CA 1
ATOM 733 C C . PRO A 1 92 ? 10.380 -1.628 4.932 1.00 95.62 92 PRO A C 1
ATOM 735 O O . PRO A 1 92 ? 11.385 -1.324 4.302 1.00 95.62 92 PRO A O 1
ATOM 738 N N . GLN A 1 93 ? 9.394 -2.349 4.394 1.00 93.94 93 GLN A N 1
ATOM 739 C CA . GLN A 1 93 ? 9.452 -2.892 3.038 1.00 93.94 93 GLN A CA 1
ATOM 740 C C . GLN A 1 93 ? 9.461 -1.766 2.005 1.00 93.94 93 GLN A C 1
ATOM 742 O O . GLN A 1 93 ? 10.295 -1.770 1.106 1.00 93.94 93 GLN A O 1
ATOM 747 N N . TYR A 1 94 ? 8.585 -0.772 2.172 1.00 94.38 94 TYR A N 1
ATOM 748 C CA . TYR A 1 94 ? 8.522 0.386 1.285 1.00 94.38 94 TYR A CA 1
ATOM 749 C C . TYR A 1 94 ? 9.861 1.128 1.208 1.00 94.38 94 TYR A C 1
ATOM 751 O O . TYR A 1 94 ? 10.345 1.409 0.115 1.00 94.38 94 TYR A O 1
ATOM 759 N N . ILE A 1 95 ? 10.484 1.404 2.356 1.00 93.94 95 ILE A N 1
ATOM 760 C CA . ILE A 1 95 ? 11.770 2.104 2.436 1.00 93.94 95 ILE A CA 1
ATOM 761 C C . ILE A 1 95 ? 12.874 1.264 1.791 1.00 93.94 95 ILE A C 1
ATOM 763 O O . ILE A 1 95 ? 13.623 1.790 0.975 1.00 93.94 95 ILE A O 1
ATOM 767 N N . ILE A 1 96 ? 12.951 -0.035 2.106 1.00 95.69 96 ILE A N 1
ATOM 768 C CA . ILE A 1 96 ? 13.965 -0.938 1.539 1.00 95.69 96 ILE A CA 1
ATOM 769 C C . ILE A 1 96 ? 13.881 -0.956 0.011 1.00 95.69 96 ILE A C 1
ATOM 771 O O . ILE A 1 96 ? 14.892 -0.738 -0.654 1.00 95.69 96 ILE A O 1
ATOM 775 N N . PHE A 1 97 ? 12.688 -1.158 -0.557 1.00 94.56 97 PHE A N 1
ATOM 776 C CA . PHE A 1 97 ? 12.534 -1.185 -2.011 1.00 94.56 97 PHE A CA 1
ATOM 777 C C . PHE A 1 97 ? 12.728 0.196 -2.643 1.00 94.56 97 PHE A C 1
ATOM 779 O O . PHE A 1 97 ? 13.313 0.284 -3.716 1.00 94.56 97 PHE A O 1
ATOM 786 N N . SER A 1 98 ? 12.321 1.279 -1.976 1.00 93.06 98 SER A N 1
ATOM 787 C CA . SER A 1 98 ? 12.571 2.646 -2.459 1.00 93.06 98 SER A CA 1
ATOM 788 C C . SER A 1 98 ? 14.064 2.946 -2.579 1.00 93.06 98 SER A C 1
ATOM 790 O O . SER A 1 98 ? 14.484 3.510 -3.586 1.00 93.06 98 SER A O 1
ATOM 792 N N . ILE A 1 99 ? 14.863 2.540 -1.584 1.00 93.88 99 ILE A N 1
ATOM 793 C CA . ILE A 1 99 ? 16.328 2.661 -1.618 1.00 93.88 99 ILE A CA 1
ATOM 794 C C . ILE A 1 99 ? 16.898 1.782 -2.730 1.00 93.88 99 ILE A C 1
ATOM 796 O O . ILE A 1 99 ? 17.698 2.255 -3.531 1.00 93.88 99 ILE A O 1
ATOM 800 N N . LEU A 1 100 ? 16.473 0.519 -2.801 1.00 95.06 100 LEU A N 1
ATOM 801 C CA . LEU A 1 100 ? 16.958 -0.431 -3.799 1.00 95.06 100 LEU A CA 1
ATOM 802 C C . LEU A 1 100 ? 16.722 0.077 -5.228 1.00 95.06 100 LEU A C 1
ATOM 804 O O . LEU A 1 100 ? 17.654 0.082 -6.025 1.00 95.06 100 LEU A O 1
ATOM 808 N N . TYR A 1 101 ? 15.521 0.570 -5.541 1.00 92.69 101 TYR A N 1
ATOM 809 C CA . TYR A 1 101 ? 15.229 1.138 -6.859 1.00 92.69 101 TYR A CA 1
ATOM 810 C C . TYR A 1 101 ? 16.011 2.421 -7.138 1.00 92.69 101 TYR A C 1
ATOM 812 O O . TYR A 1 101 ? 16.492 2.603 -8.251 1.00 92.69 101 TYR A O 1
ATOM 820 N N . LEU A 1 102 ? 16.188 3.288 -6.137 1.00 92.25 102 LEU A N 1
ATOM 821 C CA . LEU A 1 102 ? 16.998 4.495 -6.295 1.00 92.25 102 LEU A CA 1
ATOM 822 C C . LEU A 1 102 ? 18.448 4.149 -6.669 1.00 92.25 102 LEU A C 1
ATOM 824 O O . LEU A 1 102 ? 18.998 4.742 -7.592 1.00 92.25 102 LEU A O 1
ATOM 828 N N . LEU A 1 103 ? 19.043 3.165 -5.988 1.00 92.56 103 LEU A N 1
ATOM 829 C CA . LEU A 1 103 ? 20.399 2.693 -6.275 1.00 92.56 103 LEU A CA 1
ATOM 830 C C . LEU A 1 103 ? 20.495 2.031 -7.650 1.00 92.56 103 LEU A C 1
ATOM 832 O O . LEU A 1 103 ? 21.426 2.321 -8.394 1.00 92.56 103 LEU A O 1
ATOM 836 N N . LEU A 1 104 ? 19.525 1.186 -8.012 1.00 92.69 104 LEU A N 1
ATOM 837 C CA . LEU A 1 104 ? 19.477 0.570 -9.338 1.00 92.69 104 LEU A CA 1
ATOM 838 C C . LEU A 1 104 ? 19.411 1.621 -10.449 1.00 92.69 104 LEU A C 1
ATOM 840 O O . LEU A 1 104 ? 20.138 1.498 -11.427 1.00 92.69 104 LEU A O 1
ATOM 844 N N . ASN A 1 105 ? 18.602 2.671 -10.285 1.00 88.88 105 ASN A N 1
ATOM 845 C CA . ASN A 1 105 ? 18.521 3.756 -11.263 1.00 88.88 105 ASN A CA 1
ATOM 846 C C . ASN A 1 105 ? 19.866 4.478 -11.417 1.00 88.88 105 ASN A C 1
ATOM 848 O O . ASN A 1 105 ? 20.276 4.741 -12.541 1.00 88.88 105 ASN A O 1
ATOM 852 N N . ILE A 1 106 ? 20.584 4.741 -10.318 1.00 90.75 106 ILE A N 1
ATOM 853 C CA . ILE A 1 106 ? 21.922 5.356 -10.366 1.00 90.75 106 ILE A CA 1
ATOM 854 C C . ILE A 1 106 ? 22.911 4.451 -11.116 1.00 90.75 106 ILE A C 1
ATOM 856 O O . ILE A 1 106 ? 23.596 4.924 -12.019 1.00 90.75 106 ILE A O 1
ATOM 860 N N . ILE A 1 107 ? 22.945 3.152 -10.794 1.00 92.25 107 ILE A N 1
ATOM 861 C CA . ILE A 1 107 ? 23.829 2.172 -11.449 1.00 92.25 107 ILE A CA 1
ATOM 862 C C . ILE A 1 107 ? 23.523 2.082 -12.950 1.00 92.25 107 ILE A C 1
ATOM 864 O O . ILE A 1 107 ? 24.429 2.082 -13.778 1.00 92.25 107 ILE A O 1
ATOM 868 N N . ILE A 1 108 ? 22.243 2.023 -13.323 1.00 89.69 108 ILE A N 1
ATOM 869 C CA . ILE A 1 108 ? 21.825 1.967 -14.728 1.00 89.69 108 ILE A CA 1
ATOM 870 C C . ILE A 1 108 ? 22.225 3.255 -15.456 1.00 89.69 108 ILE A C 1
ATOM 872 O O . ILE A 1 108 ? 22.744 3.179 -16.568 1.00 89.69 108 ILE A O 1
ATOM 876 N N . SER A 1 109 ? 22.026 4.424 -14.847 1.00 88.69 109 SER A N 1
ATOM 877 C CA . SER A 1 109 ? 22.449 5.708 -15.414 1.00 88.69 109 SER A CA 1
ATOM 878 C C . SER A 1 109 ? 23.964 5.784 -15.621 1.00 88.69 109 SER A C 1
ATOM 880 O O . SER A 1 109 ? 24.412 6.289 -16.650 1.00 88.69 109 SER A O 1
ATOM 882 N N . GLU A 1 110 ? 24.751 5.230 -14.694 1.00 90.56 110 GLU A N 1
ATOM 883 C CA . GLU A 1 110 ? 26.208 5.117 -14.819 1.00 90.56 110 GLU A CA 1
ATOM 884 C C . GLU A 1 110 ? 26.615 4.256 -16.021 1.00 90.56 110 GLU A C 1
ATOM 886 O O . GLU A 1 110 ? 27.417 4.690 -16.847 1.00 90.56 110 GLU A O 1
ATOM 891 N N . ILE A 1 111 ? 26.007 3.072 -16.168 1.00 91.31 111 ILE A N 1
ATOM 892 C CA . ILE A 1 111 ? 26.271 2.144 -17.281 1.00 91.31 111 ILE A CA 1
ATOM 893 C C . ILE A 1 111 ? 25.987 2.801 -18.640 1.00 91.31 111 ILE A C 1
ATOM 895 O O . ILE A 1 111 ? 26.712 2.563 -19.603 1.00 91.31 111 ILE A O 1
ATOM 899 N N . HIS A 1 112 ? 24.958 3.648 -18.724 1.00 90.56 112 HIS A N 1
ATOM 900 C CA . HIS A 1 112 ? 24.596 4.365 -19.951 1.00 90.56 112 HIS A CA 1
ATOM 901 C C . HIS A 1 112 ? 25.393 5.664 -20.172 1.00 90.56 112 HIS A C 1
ATOM 903 O O . HIS A 1 112 ? 25.115 6.387 -21.127 1.00 90.56 112 HIS A O 1
ATOM 909 N N . GLY A 1 113 ? 26.368 5.981 -19.312 1.00 88.31 113 GLY A N 1
ATOM 910 C CA . GLY A 1 113 ? 27.207 7.178 -19.430 1.00 88.31 113 GLY A CA 1
ATOM 911 C C . GLY A 1 113 ? 26.514 8.491 -19.047 1.00 88.31 113 GLY A C 1
ATOM 912 O O . GLY A 1 113 ? 27.070 9.559 -19.284 1.00 88.31 113 GLY A O 1
ATOM 913 N N . ASN A 1 114 ? 25.330 8.425 -18.432 1.00 87.19 114 ASN A N 1
ATOM 914 C CA . ASN A 1 114 ? 24.514 9.574 -18.030 1.00 87.19 114 ASN A CA 1
ATOM 915 C C . ASN A 1 114 ? 24.397 9.636 -16.503 1.00 87.19 114 ASN A C 1
ATOM 917 O O . ASN A 1 114 ? 23.296 9.674 -15.954 1.00 87.19 114 ASN A O 1
ATOM 921 N N . LEU A 1 115 ? 25.532 9.572 -15.801 1.00 83.75 115 LEU A N 1
ATOM 922 C CA . LEU A 1 115 ? 25.545 9.546 -14.341 1.00 83.75 115 LEU A CA 1
ATOM 923 C C . LEU A 1 115 ? 24.984 10.857 -13.774 1.00 83.75 115 LEU A C 1
ATOM 925 O O . LEU A 1 115 ? 25.648 11.892 -13.776 1.00 83.75 115 LEU A O 1
ATOM 929 N N . GLU A 1 116 ? 23.771 10.782 -13.239 1.00 81.38 116 GLU A N 1
ATOM 930 C CA . GLU A 1 116 ? 23.109 11.884 -12.557 1.00 81.38 116 GLU A CA 1
ATOM 931 C C . GLU A 1 116 ? 22.664 11.431 -11.166 1.00 81.38 116 GLU A C 1
ATOM 933 O O . GLU A 1 116 ? 21.932 10.451 -11.004 1.00 81.38 116 GLU A O 1
ATOM 938 N N . TYR A 1 117 ? 23.114 12.160 -10.145 1.00 86.81 117 TYR A N 1
ATOM 939 C CA . TYR A 1 117 ? 22.692 11.925 -8.772 1.00 86.81 117 TYR A CA 1
ATOM 940 C C . TYR A 1 117 ? 21.455 12.769 -8.459 1.00 86.81 117 TYR A C 1
ATOM 942 O O . TYR A 1 117 ? 21.498 13.995 -8.600 1.00 86.81 117 TYR A O 1
ATOM 950 N N . PRO A 1 118 ? 20.359 12.160 -7.977 1.00 86.62 118 PRO A N 1
ATOM 951 C CA . PRO A 1 118 ? 19.177 12.918 -7.609 1.00 86.62 118 PRO A CA 1
ATOM 952 C C . PRO A 1 118 ? 19.483 13.832 -6.420 1.00 86.62 118 PRO A C 1
ATOM 954 O O . PRO A 1 118 ? 20.099 13.426 -5.432 1.00 86.62 118 PRO A O 1
ATOM 957 N N . SER A 1 119 ? 19.003 15.075 -6.487 1.00 90.56 119 SER A N 1
ATOM 958 C CA . SER A 1 119 ? 19.107 16.007 -5.363 1.00 90.56 119 SER A CA 1
ATOM 959 C C . SER A 1 119 ? 18.395 15.457 -4.121 1.00 90.56 119 SER A C 1
ATOM 961 O O . SER A 1 119 ? 17.423 14.707 -4.230 1.00 90.56 119 SER A O 1
ATOM 963 N N . ILE A 1 120 ? 18.791 15.902 -2.923 1.00 90.50 120 ILE A N 1
ATOM 964 C CA . ILE A 1 120 ? 18.107 15.507 -1.679 1.00 90.50 120 ILE A CA 1
ATOM 965 C C . ILE A 1 120 ? 16.601 15.815 -1.717 1.00 90.50 120 ILE A C 1
ATOM 967 O O . ILE A 1 120 ? 15.795 15.042 -1.206 1.00 90.50 120 ILE A O 1
ATOM 971 N N . LYS A 1 121 ? 16.206 16.913 -2.378 1.00 91.81 121 LYS A N 1
ATOM 972 C CA . LYS A 1 121 ? 14.796 17.277 -2.566 1.00 91.81 121 LYS A CA 1
ATOM 973 C C . LYS A 1 121 ? 14.074 16.251 -3.437 1.00 91.81 121 LYS A C 1
ATOM 975 O O . LYS A 1 121 ? 12.971 15.843 -3.091 1.00 91.81 121 LYS A O 1
ATOM 980 N N . THR A 1 122 ? 14.710 15.810 -4.520 1.00 86.56 122 THR A N 1
ATOM 981 C CA . THR A 1 122 ? 14.190 14.772 -5.421 1.00 86.56 122 THR A CA 1
ATOM 982 C C . THR A 1 122 ? 14.040 13.441 -4.692 1.00 86.56 122 THR A C 1
ATOM 984 O O . THR A 1 122 ? 12.999 12.802 -4.794 1.00 86.56 122 THR A O 1
ATOM 987 N N . VAL A 1 123 ? 15.037 13.053 -3.892 1.00 88.94 123 VAL A N 1
ATOM 988 C CA . VAL A 1 123 ? 14.976 11.828 -3.083 1.00 88.94 123 VAL A CA 1
ATOM 989 C C . VAL A 1 123 ? 13.813 11.892 -2.095 1.00 88.94 123 VAL A C 1
ATOM 991 O O . VAL A 1 123 ? 12.991 10.981 -2.063 1.00 88.94 123 VAL A 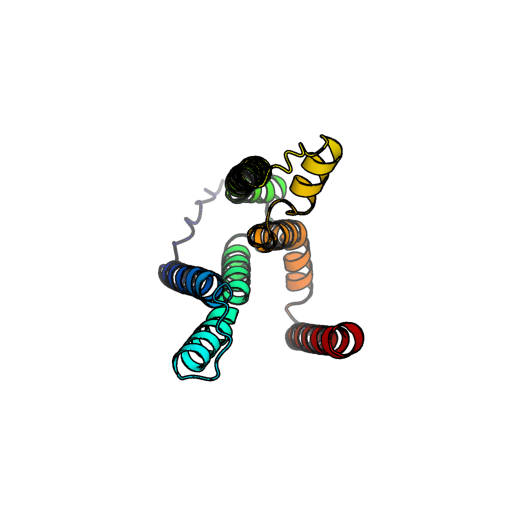O 1
ATOM 994 N N . ILE A 1 124 ? 13.681 12.982 -1.333 1.00 89.56 124 ILE A N 1
ATOM 995 C CA . ILE A 1 124 ? 12.552 13.162 -0.408 1.00 89.56 124 ILE A CA 1
ATOM 996 C C . ILE A 1 124 ? 11.223 13.088 -1.165 1.00 89.56 124 ILE A C 1
ATOM 998 O O . ILE A 1 124 ? 10.307 12.395 -0.728 1.00 89.56 124 ILE A O 1
ATOM 1002 N N . PHE A 1 125 ? 11.125 13.758 -2.314 1.00 87.88 125 PHE A N 1
ATOM 1003 C CA . PHE A 1 125 ? 9.927 13.729 -3.142 1.00 87.88 125 PHE A CA 1
ATOM 1004 C C . PHE A 1 125 ? 9.570 12.302 -3.572 1.00 87.88 125 PHE A C 1
ATOM 1006 O O . PHE A 1 125 ? 8.437 11.884 -3.352 1.00 87.88 125 PHE A O 1
ATOM 1013 N N . TYR A 1 126 ? 10.524 11.519 -4.084 1.00 87.31 126 TYR A N 1
ATOM 1014 C CA . TYR A 1 126 ? 10.291 10.128 -4.488 1.00 87.31 126 TYR A CA 1
ATOM 1015 C C . TYR A 1 126 ? 9.850 9.234 -3.331 1.00 87.31 126 TYR A C 1
ATOM 1017 O O . TYR A 1 126 ? 8.951 8.414 -3.502 1.00 87.31 126 TYR A O 1
ATOM 1025 N N . PHE A 1 127 ? 10.408 9.426 -2.137 1.00 87.44 127 PHE A N 1
ATOM 1026 C CA . PHE A 1 127 ? 9.981 8.684 -0.951 1.00 87.44 127 PHE A CA 1
ATOM 1027 C C . PHE A 1 127 ? 8.578 9.074 -0.476 1.00 87.44 127 PHE A C 1
ATOM 1029 O O . PHE A 1 127 ? 7.885 8.242 0.107 1.00 87.44 127 PHE A O 1
ATOM 1036 N N . LEU A 1 128 ? 8.133 10.306 -0.715 1.00 83.56 128 LEU A N 1
ATOM 1037 C CA . LEU A 1 128 ? 6.777 10.735 -0.368 1.00 83.56 128 LEU A CA 1
ATOM 1038 C C . LEU A 1 128 ? 5.739 10.299 -1.408 1.00 83.56 128 LEU A C 1
ATOM 1040 O O . LEU A 1 128 ? 4.607 9.994 -1.042 1.00 83.56 128 LEU A O 1
ATOM 1044 N N . THR A 1 129 ? 6.115 10.251 -2.686 1.00 80.88 129 THR A N 1
ATOM 1045 C CA . THR A 1 129 ? 5.191 9.977 -3.800 1.00 80.88 129 THR A CA 1
ATOM 1046 C C . THR A 1 129 ? 5.248 8.545 -4.326 1.00 80.88 129 THR A C 1
ATOM 1048 O O . THR A 1 129 ? 4.508 8.220 -5.249 1.00 80.88 129 THR A O 1
ATOM 1051 N N . ALA A 1 130 ? 6.090 7.683 -3.746 1.00 82.44 130 ALA A N 1
ATOM 1052 C CA . ALA A 1 130 ? 6.450 6.379 -4.310 1.00 82.44 130 ALA A CA 1
ATOM 1053 C C . ALA A 1 130 ? 7.042 6.480 -5.728 1.00 82.44 130 ALA A C 1
ATOM 1055 O O . ALA A 1 130 ? 6.916 5.564 -6.535 1.00 82.44 130 ALA A O 1
ATOM 1056 N N . GLY A 1 131 ? 7.718 7.595 -6.017 1.00 78.69 131 GLY A N 1
ATOM 1057 C CA . GLY A 1 131 ? 8.281 7.914 -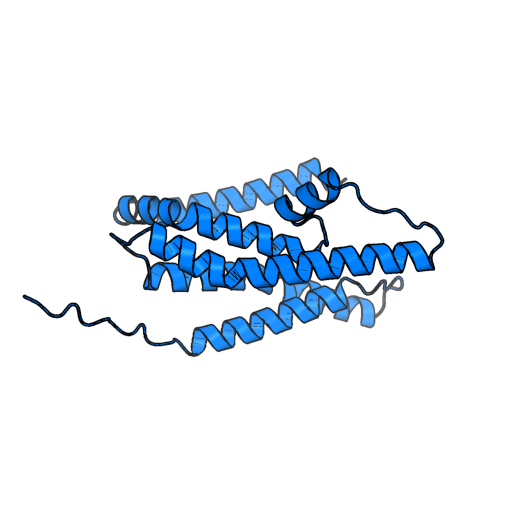7.328 1.00 78.69 131 GLY A CA 1
ATOM 1058 C C . GLY A 1 131 ? 9.573 7.171 -7.678 1.00 78.69 131 GLY A C 1
ATOM 1059 O O . GLY A 1 131 ? 10.035 7.292 -8.806 1.00 78.69 131 GLY A O 1
ATOM 1060 N N . SER A 1 132 ? 10.166 6.397 -6.758 1.00 76.75 132 SER A N 1
ATOM 1061 C CA . SER A 1 132 ? 11.427 5.685 -7.036 1.00 76.75 132 SER A CA 1
ATOM 1062 C C . SER A 1 132 ? 11.281 4.581 -8.093 1.00 76.75 132 SER A C 1
ATOM 1064 O O . SER A 1 132 ? 12.268 4.209 -8.722 1.00 76.75 132 SER A O 1
ATOM 1066 N N . SER A 1 133 ? 10.079 4.024 -8.268 1.00 86.81 133 SER A N 1
ATOM 1067 C CA . SER A 1 133 ? 9.778 3.010 -9.283 1.00 86.81 133 SER A CA 1
ATOM 1068 C C . SER A 1 133 ? 8.275 2.873 -9.470 1.00 86.81 133 SER A C 1
ATOM 1070 O O . SER A 1 133 ? 7.522 2.963 -8.498 1.00 86.81 133 SER A O 1
ATOM 1072 N N . TYR A 1 134 ? 7.841 2.564 -10.696 1.00 82.31 134 TYR A N 1
ATOM 1073 C CA . TYR A 1 134 ? 6.428 2.335 -10.981 1.00 82.31 134 TYR A CA 1
ATOM 1074 C C . TYR A 1 134 ? 5.847 1.224 -10.104 1.00 82.31 134 TYR A C 1
ATOM 1076 O O . TYR A 1 134 ? 4.718 1.362 -9.666 1.00 82.31 134 TYR A O 1
ATOM 1084 N N . HIS A 1 135 ? 6.614 0.185 -9.744 1.00 85.94 135 HIS A N 1
ATOM 1085 C CA . HIS A 1 135 ? 6.148 -0.909 -8.879 1.00 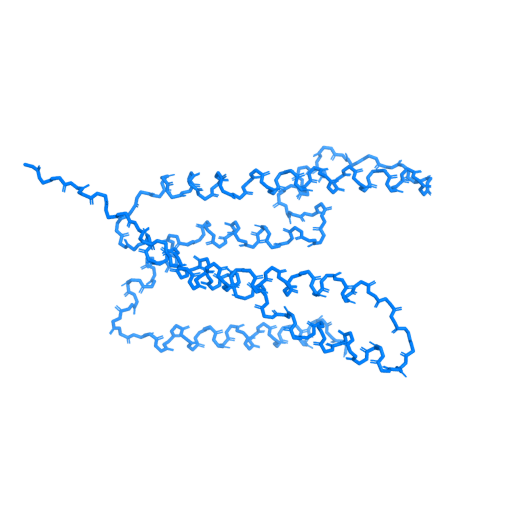85.94 135 HIS A CA 1
ATOM 1086 C C . HIS A 1 135 ? 5.737 -0.461 -7.466 1.00 85.94 135 HIS A C 1
ATOM 1088 O O . HIS A 1 135 ? 4.988 -1.162 -6.784 1.00 85.94 135 HIS A O 1
ATOM 1094 N N . LEU A 1 136 ? 6.211 0.699 -7.001 1.00 89.19 136 LEU A N 1
ATOM 1095 C CA . LEU A 1 136 ? 5.951 1.181 -5.645 1.00 89.19 136 LEU A CA 1
ATOM 1096 C C . LEU A 1 136 ? 4.607 1.897 -5.498 1.00 89.19 136 LEU A C 1
ATOM 1098 O O . LEU A 1 136 ? 4.189 2.166 -4.371 1.00 89.19 136 LEU A O 1
ATOM 1102 N N . TRP A 1 137 ? 3.894 2.158 -6.595 1.00 88.94 137 TRP A N 1
ATOM 1103 C CA . TRP A 1 137 ? 2.604 2.851 -6.569 1.00 88.94 137 TRP A CA 1
ATOM 1104 C C . TRP A 1 137 ? 1.600 2.199 -5.599 1.00 88.94 137 TRP A C 1
ATOM 1106 O O . TRP A 1 137 ? 0.902 2.889 -4.852 1.00 88.94 137 TRP A O 1
ATOM 1116 N N . TYR A 1 138 ? 1.592 0.861 -5.535 1.00 89.38 138 TYR A N 1
ATOM 1117 C CA . TYR A 1 138 ? 0.727 0.101 -4.635 1.00 89.38 138 TYR A CA 1
ATOM 1118 C C . TYR A 1 138 ? 1.021 0.393 -3.154 1.00 89.38 138 TYR A C 1
ATOM 1120 O O . TYR A 1 138 ? 0.097 0.444 -2.340 1.00 89.38 138 TYR A O 1
ATOM 1128 N N . PHE A 1 139 ? 2.284 0.644 -2.786 1.00 90.94 139 PHE A N 1
ATOM 1129 C CA . PHE A 1 139 ? 2.635 1.032 -1.418 1.00 90.94 139 PHE A CA 1
ATOM 1130 C C . PHE A 1 139 ? 2.016 2.377 -1.040 1.00 90.94 139 PHE A C 1
ATOM 1132 O O . PHE A 1 139 ? 1.450 2.500 0.046 1.00 90.94 139 PHE A O 1
ATOM 1139 N N . SER A 1 140 ? 2.064 3.363 -1.941 1.00 89.38 140 SER A N 1
ATOM 1140 C CA . SER A 1 140 ? 1.392 4.649 -1.726 1.00 89.38 140 SER A CA 1
ATOM 1141 C C . SER A 1 140 ? -0.114 4.452 -1.531 1.00 89.38 140 SER A C 1
ATOM 1143 O O . SER A 1 140 ? -0.682 4.952 -0.556 1.00 89.38 140 SER A O 1
ATOM 1145 N N . LEU A 1 141 ? -0.745 3.634 -2.382 1.00 91.06 141 LEU A N 1
ATOM 1146 C CA . LEU A 1 141 ? -2.170 3.317 -2.285 1.00 91.06 141 LEU A CA 1
ATOM 1147 C C . LEU A 1 141 ? -2.529 2.677 -0.937 1.00 91.06 141 LEU A C 1
ATOM 1149 O O . LEU A 1 141 ? -3.446 3.148 -0.262 1.00 91.06 141 LEU A O 1
ATOM 1153 N N . ILE A 1 142 ? -1.826 1.623 -0.507 1.00 93.19 142 ILE A N 1
ATOM 1154 C CA . ILE A 1 142 ? -2.183 0.911 0.731 1.00 93.19 142 ILE A CA 1
ATOM 1155 C C . ILE A 1 142 ? -1.902 1.750 1.987 1.00 93.19 142 ILE A C 1
ATOM 1157 O O . ILE A 1 142 ? -2.641 1.655 2.969 1.00 93.19 142 ILE A O 1
ATOM 1161 N N . ILE A 1 143 ? -0.873 2.608 1.965 1.00 92.69 143 ILE A N 1
ATOM 1162 C CA . ILE A 1 143 ? -0.599 3.560 3.050 1.00 92.69 143 ILE A CA 1
ATOM 1163 C C . ILE A 1 143 ? -1.761 4.546 3.184 1.00 92.69 143 ILE A C 1
ATOM 1165 O O . ILE A 1 143 ? -2.268 4.730 4.293 1.00 92.69 143 ILE A O 1
ATOM 1169 N N . GLN A 1 144 ? -2.219 5.130 2.072 1.00 91.56 144 GLN A N 1
ATOM 1170 C CA . GLN A 1 144 ? -3.383 6.020 2.059 1.00 91.56 144 GLN A CA 1
ATOM 1171 C C . GLN A 1 144 ? -4.637 5.286 2.543 1.00 91.56 144 GLN A C 1
ATOM 1173 O O . GLN A 1 144 ? -5.327 5.768 3.441 1.00 91.56 144 GLN A O 1
ATOM 1178 N N . PHE A 1 145 ? -4.890 4.076 2.039 1.00 93.69 145 PHE A N 1
ATOM 1179 C CA . PHE A 1 145 ? -6.014 3.250 2.478 1.00 93.69 145 PHE A CA 1
ATOM 1180 C C . PHE A 1 145 ? -6.005 3.020 3.997 1.00 93.69 145 PHE A C 1
ATOM 1182 O O . PHE A 1 145 ? -7.027 3.187 4.660 1.00 93.69 145 PHE A O 1
ATOM 1189 N N . TYR A 1 146 ? -4.849 2.704 4.587 1.00 95.56 146 TYR A N 1
ATOM 1190 C CA . TYR A 1 146 ? -4.731 2.525 6.035 1.00 95.56 146 TYR A CA 1
ATOM 1191 C C . TYR A 1 146 ? -4.831 3.827 6.821 1.00 95.56 146 TYR A C 1
ATOM 1193 O O . TYR A 1 146 ? -5.374 3.806 7.925 1.00 95.56 146 TYR A O 1
ATOM 1201 N N . LEU A 1 147 ? -4.353 4.946 6.277 1.00 94.94 147 LEU A N 1
ATOM 1202 C CA . LEU A 1 147 ? -4.532 6.264 6.883 1.00 94.94 147 LEU A CA 1
ATOM 1203 C C . LEU A 1 147 ? -6.021 6.628 6.978 1.00 94.94 147 LEU A C 1
ATOM 1205 O O . LEU A 1 147 ? -6.476 7.116 8.011 1.00 94.94 147 LEU A O 1
ATOM 1209 N N . PHE A 1 148 ? -6.790 6.333 5.928 1.00 93.75 148 PHE A N 1
ATOM 1210 C CA . PHE A 1 148 ? -8.218 6.634 5.873 1.00 93.75 148 PHE A CA 1
ATOM 1211 C C . PHE A 1 148 ? -9.108 5.576 6.532 1.00 93.75 148 PHE A C 1
ATOM 1213 O O . PHE A 1 148 ? -10.244 5.884 6.891 1.00 93.75 148 PHE A O 1
ATOM 1220 N N . TYR A 1 149 ? -8.610 4.359 6.762 1.00 94.50 149 TYR A N 1
ATOM 1221 C CA . TYR A 1 149 ? -9.407 3.248 7.288 1.00 94.50 149 TYR A CA 1
ATOM 1222 C C . TYR A 1 149 ? -10.235 3.589 8.547 1.00 94.50 149 TYR A C 1
ATOM 1224 O O . TYR A 1 149 ? -11.430 3.287 8.553 1.00 94.50 149 TYR A O 1
ATOM 1232 N N . PRO A 1 150 ? -9.700 4.259 9.595 1.00 93.50 150 PRO A N 1
ATOM 1233 C CA . PRO A 1 150 ? -10.502 4.608 10.771 1.00 93.50 150 PRO A CA 1
ATOM 1234 C C . PRO A 1 150 ? -11.679 5.543 10.474 1.00 93.50 150 PRO A C 1
ATOM 1236 O O . PRO A 1 150 ? -12.661 5.533 11.210 1.00 93.50 150 PRO A O 1
ATOM 1239 N N . TYR A 1 151 ? -11.593 6.355 9.419 1.00 91.62 151 TYR A N 1
ATOM 1240 C CA . TYR A 1 151 ? -12.703 7.186 8.955 1.00 91.62 151 TYR A CA 1
ATOM 1241 C C . TYR A 1 151 ? -13.694 6.364 8.134 1.00 91.62 151 TYR A C 1
ATOM 1243 O O . TYR A 1 151 ? -14.895 6.464 8.371 1.00 91.62 151 TYR A O 1
ATOM 1251 N N . ILE A 1 152 ? -13.193 5.501 7.241 1.00 90.62 152 ILE A N 1
ATOM 1252 C CA . ILE A 1 152 ? -14.013 4.592 6.428 1.00 90.62 152 ILE A CA 1
ATOM 1253 C C . ILE A 1 152 ? -14.906 3.735 7.331 1.00 90.62 152 ILE A C 1
ATOM 1255 O O . ILE A 1 152 ? -16.113 3.686 7.114 1.00 90.62 152 ILE A O 1
ATOM 1259 N N . ILE A 1 153 ? -14.345 3.113 8.375 1.00 90.12 153 ILE A N 1
ATOM 1260 C CA . ILE A 1 153 ? -15.119 2.237 9.263 1.00 90.12 153 ILE A CA 1
ATOM 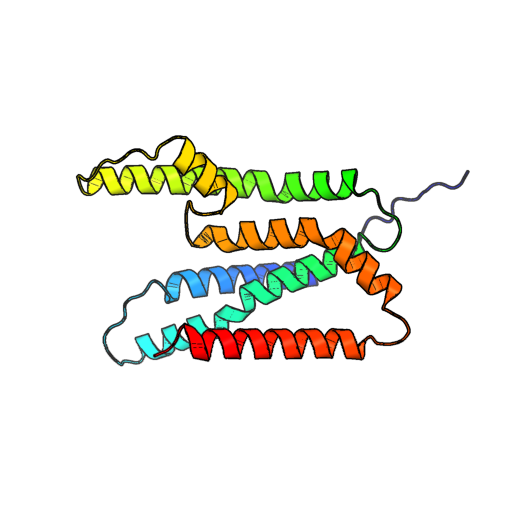1261 C C . ILE A 1 153 ? -16.124 3.011 10.124 1.00 90.12 153 ILE A C 1
ATOM 1263 O O . ILE A 1 153 ? -17.243 2.548 10.299 1.00 90.12 153 ILE A O 1
ATOM 1267 N N . LYS A 1 154 ? -15.783 4.220 10.593 1.00 88.81 154 LYS A N 1
ATOM 1268 C CA . LYS A 1 154 ? -16.721 5.081 11.337 1.00 88.81 154 LYS A CA 1
ATOM 1269 C C . LYS A 1 154 ? -17.903 5.519 10.484 1.00 88.81 154 LYS A C 1
ATOM 1271 O O . LYS A 1 154 ? -19.029 5.552 10.973 1.00 88.81 154 LYS A O 1
ATOM 1276 N N . ILE A 1 155 ? -17.638 5.890 9.229 1.00 87.25 155 ILE A N 1
ATOM 1277 C CA . ILE A 1 155 ? -18.693 6.201 8.267 1.00 87.25 155 ILE A CA 1
ATOM 1278 C C . ILE A 1 155 ? -19.522 4.939 8.077 1.00 87.25 155 ILE A C 1
ATOM 1280 O O . ILE A 1 155 ? -20.696 4.967 8.395 1.00 87.25 155 ILE A O 1
ATOM 1284 N N . TYR A 1 156 ? -18.919 3.816 7.696 1.00 85.44 156 TYR A N 1
ATOM 1285 C CA . TYR A 1 156 ? -19.629 2.551 7.514 1.00 85.44 156 TYR A CA 1
ATOM 1286 C C . TYR A 1 156 ? -20.507 2.162 8.717 1.00 85.44 156 TYR A C 1
ATOM 1288 O O . TYR A 1 156 ? -21.660 1.820 8.518 1.00 85.44 156 TYR A O 1
ATOM 1296 N N . GLU A 1 157 ? -20.036 2.282 9.958 1.00 85.06 157 GLU A N 1
ATOM 1297 C CA . GLU A 1 157 ? -20.816 1.936 11.160 1.00 85.06 157 GLU A CA 1
ATOM 1298 C C . GLU A 1 157 ? -21.961 2.904 11.454 1.00 85.06 157 GLU A C 1
ATOM 1300 O O . GLU A 1 157 ? -23.022 2.481 11.901 1.00 85.06 157 GLU A O 1
ATOM 1305 N N . LYS A 1 158 ? -21.783 4.199 11.171 1.00 83.62 158 LYS A N 1
ATOM 1306 C CA . LYS A 1 158 ? -22.896 5.158 11.197 1.00 83.62 158 LYS A CA 1
ATOM 1307 C C . LYS A 1 158 ? -23.918 4.842 10.101 1.00 83.62 158 LYS A C 1
ATOM 1309 O O . LYS A 1 158 ? -25.077 5.234 10.224 1.00 83.62 158 LYS A O 1
ATOM 1314 N N . PHE A 1 159 ? -23.454 4.177 9.043 1.00 78.38 159 PHE A N 1
ATOM 1315 C CA . PHE A 1 159 ? -24.158 4.003 7.793 1.00 78.38 159 PHE A CA 1
ATOM 1316 C C . PHE A 1 159 ? -24.836 2.617 7.595 1.00 78.38 159 PHE A C 1
ATOM 1318 O O . PHE A 1 159 ? -25.819 2.468 6.865 1.00 78.38 159 PHE A O 1
ATOM 1325 N N . VAL A 1 160 ? -24.371 1.595 8.301 1.00 70.81 160 VAL A N 1
ATOM 1326 C CA . VAL A 1 160 ? -24.963 0.257 8.321 1.00 70.81 160 VAL A CA 1
ATOM 1327 C C . VAL A 1 160 ? -26.213 0.270 9.188 1.00 70.81 160 VAL A C 1
ATOM 1329 O O . VAL A 1 160 ? -26.154 0.449 10.400 1.00 70.81 160 VAL A O 1
ATOM 1332 N N . GLY A 1 161 ? -27.360 0.125 8.532 1.00 63.91 161 GLY A N 1
ATOM 1333 C CA . GLY A 1 161 ? -28.681 0.143 9.155 1.00 63.91 161 GLY A CA 1
ATOM 1334 C C . GLY A 1 161 ? -29.772 0.629 8.204 1.00 63.91 161 GLY A C 1
ATOM 1335 O O . GLY A 1 161 ? -30.830 0.017 8.156 1.00 63.91 161 GLY A O 1
ATOM 1336 N N . ASN A 1 162 ? -29.501 1.663 7.392 1.00 61.53 162 ASN A N 1
ATOM 1337 C CA . ASN A 1 162 ? -30.526 2.291 6.539 1.00 61.53 162 ASN A CA 1
ATOM 1338 C C . ASN A 1 162 ? -30.194 2.357 5.033 1.00 61.53 162 ASN A C 1
ATOM 1340 O O . ASN A 1 162 ? -31.070 2.738 4.260 1.00 61.53 162 ASN A O 1
ATOM 1344 N N . TYR A 1 163 ? -28.969 2.046 4.581 1.00 64.31 163 TYR A N 1
ATOM 1345 C CA . TYR A 1 163 ? -28.581 2.339 3.184 1.00 64.31 163 TYR A CA 1
ATOM 1346 C C . TYR A 1 163 ? -27.292 1.629 2.706 1.00 64.31 163 TYR A C 1
ATOM 1348 O O . TYR A 1 163 ? -26.470 2.200 1.987 1.00 64.31 163 TYR A O 1
ATOM 1356 N N . GLU A 1 164 ? -27.117 0.350 3.051 1.00 67.00 164 GLU A N 1
ATOM 1357 C CA . GLU A 1 164 ? -26.024 -0.487 2.511 1.00 67.00 164 GLU A CA 1
ATOM 1358 C C . GLU A 1 164 ? -25.994 -0.492 0.969 1.00 67.00 164 GLU A C 1
ATOM 1360 O O . GLU A 1 164 ? -24.931 -0.461 0.348 1.00 67.00 164 GLU A O 1
ATOM 1365 N N . THR A 1 165 ? -27.170 -0.407 0.345 1.00 65.38 165 THR A N 1
ATOM 1366 C CA . THR A 1 165 ? -27.356 -0.257 -1.103 1.00 65.38 165 THR A CA 1
ATOM 1367 C C . THR A 1 165 ? -26.804 1.055 -1.656 1.00 65.38 165 THR A C 1
ATOM 1369 O O . THR A 1 165 ? -26.272 1.049 -2.762 1.00 65.38 165 THR A O 1
ATOM 1372 N N . ILE A 1 166 ? -26.857 2.160 -0.902 1.00 67.75 166 ILE A N 1
ATOM 1373 C CA . ILE A 1 166 ? -26.325 3.463 -1.340 1.00 67.75 166 ILE A CA 1
ATOM 1374 C C . ILE A 1 166 ? -24.801 3.417 -1.407 1.00 67.75 166 ILE A C 1
ATOM 1376 O O . ILE A 1 166 ? -24.217 3.969 -2.333 1.00 67.75 166 ILE A O 1
ATOM 1380 N N . PHE A 1 167 ? -24.140 2.722 -0.479 1.00 68.50 167 PHE A N 1
ATOM 1381 C CA . PHE A 1 167 ? -22.680 2.608 -0.496 1.00 68.50 167 PHE A CA 1
ATOM 1382 C C . PHE A 1 167 ? -22.189 1.807 -1.711 1.00 68.50 167 PHE A C 1
ATOM 1384 O O . PHE A 1 167 ? -21.231 2.206 -2.373 1.00 68.50 167 PHE A O 1
ATOM 1391 N N . ILE A 1 168 ? -22.892 0.720 -2.047 1.00 71.12 168 ILE A N 1
ATOM 1392 C CA . ILE A 1 168 ? -22.637 -0.068 -3.260 1.00 71.12 168 ILE A CA 1
ATOM 1393 C C . ILE A 1 168 ? -22.915 0.779 -4.509 1.00 71.12 168 ILE A C 1
ATOM 1395 O O . ILE A 1 168 ? -22.086 0.819 -5.415 1.00 71.12 168 ILE A O 1
ATOM 1399 N N . PHE A 1 169 ? -24.023 1.523 -4.541 1.00 70.31 169 PHE A N 1
ATOM 1400 C CA . PHE A 1 169 ? -24.354 2.415 -5.656 1.00 70.31 169 PHE A CA 1
ATOM 1401 C C . PHE A 1 169 ? -23.317 3.522 -5.862 1.00 70.31 169 PHE A C 1
ATOM 1403 O O . PHE A 1 169 ? -22.914 3.776 -6.992 1.00 70.31 169 PHE A O 1
ATOM 1410 N N . LEU A 1 170 ? -22.839 4.155 -4.789 1.00 75.31 170 LEU A N 1
ATOM 1411 C CA . LEU A 1 170 ? -21.800 5.183 -4.864 1.00 75.31 170 LEU A CA 1
ATOM 1412 C C . LEU A 1 170 ? -20.467 4.608 -5.350 1.00 75.31 170 LEU A C 1
ATOM 1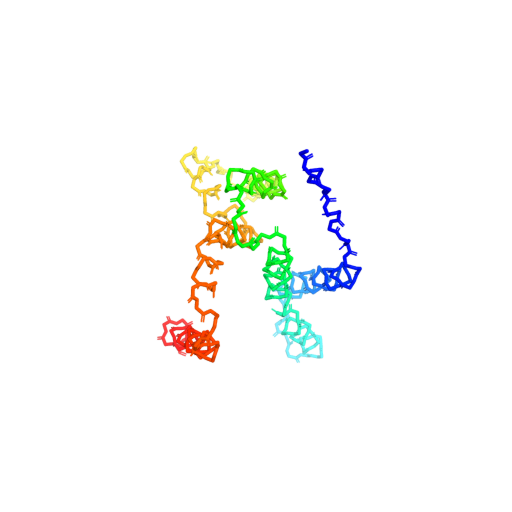414 O O . LEU A 1 170 ? -19.787 5.254 -6.141 1.00 75.31 170 LEU A O 1
ATOM 1418 N N . ALA A 1 171 ? -20.111 3.388 -4.937 1.00 73.06 171 ALA A N 1
ATOM 1419 C CA . ALA A 1 171 ? -18.918 2.707 -5.435 1.00 73.06 171 ALA A CA 1
ATOM 1420 C C . ALA A 1 171 ? -19.023 2.373 -6.936 1.00 73.06 171 ALA A C 1
ATOM 1422 O O . ALA A 1 171 ? -18.050 2.550 -7.672 1.00 73.06 171 ALA A O 1
ATOM 1423 N N . LEU A 1 172 ? -20.206 1.955 -7.404 1.00 74.81 172 LEU A N 1
ATOM 1424 C CA . LEU A 1 172 ? -20.490 1.718 -8.824 1.00 74.81 172 LEU A CA 1
ATOM 1425 C C . LEU A 1 172 ? -20.467 3.022 -9.640 1.00 74.81 172 LEU A C 1
ATOM 1427 O O . LEU A 1 172 ? -19.884 3.073 -10.719 1.00 74.81 172 LEU A O 1
ATOM 1431 N N . ILE A 1 173 ? -21.036 4.109 -9.115 1.00 75.62 173 ILE A N 1
ATOM 1432 C CA . ILE A 1 173 ? -20.993 5.426 -9.769 1.00 75.62 173 ILE A CA 1
ATOM 1433 C C . ILE A 1 173 ? -19.558 5.957 -9.823 1.00 75.62 173 ILE A C 1
ATOM 1435 O O . ILE A 1 173 ? -19.142 6.473 -10.855 1.00 75.62 173 ILE A O 1
ATOM 1439 N N . ALA A 1 174 ? -18.777 5.798 -8.754 1.00 76.38 174 ALA A N 1
ATOM 1440 C CA . ALA A 1 174 ? -17.384 6.235 -8.719 1.00 76.38 174 ALA A CA 1
ATOM 1441 C C . ALA A 1 174 ? -16.505 5.463 -9.716 1.00 76.38 174 ALA A C 1
ATOM 1443 O O . ALA A 1 174 ? -15.641 6.061 -10.355 1.00 76.38 174 ALA A O 1
ATOM 1444 N N . THR A 1 175 ? -16.745 4.159 -9.893 1.00 72.81 175 THR A N 1
ATOM 1445 C CA . THR A 1 175 ? -16.043 3.351 -10.907 1.00 72.81 175 THR A CA 1
ATOM 1446 C C . THR A 1 175 ? -16.432 3.765 -12.321 1.00 72.81 175 THR A C 1
ATOM 1448 O O . THR A 1 175 ? -15.550 3.952 -13.156 1.00 72.81 175 THR A O 1
ATOM 1451 N N . GLN A 1 176 ? -17.716 4.019 -12.581 1.00 70.75 176 GLN A N 1
ATOM 1452 C CA . GLN A 1 176 ? -18.151 4.524 -13.885 1.00 70.75 176 GLN A CA 1
ATOM 1453 C C . GLN A 1 176 ? -17.628 5.930 -14.171 1.00 70.75 176 GLN A C 1
ATOM 1455 O O . GLN A 1 176 ? -17.189 6.194 -15.284 1.00 70.75 176 GLN A O 1
ATOM 1460 N N . PHE A 1 177 ? -17.596 6.811 -13.172 1.00 71.44 177 PHE A N 1
ATOM 1461 C CA . PHE A 1 177 ? -17.027 8.148 -13.310 1.00 71.44 177 PHE A CA 1
ATOM 1462 C C . PHE A 1 177 ? -15.520 8.099 -13.588 1.00 71.44 177 PHE A C 1
ATOM 1464 O O . PHE A 1 177 ? -15.043 8.803 -14.472 1.00 71.44 177 PHE A O 1
ATOM 1471 N N . HIS A 1 178 ? -14.774 7.228 -12.900 1.00 68.31 178 HIS A N 1
ATOM 1472 C CA . HIS A 1 178 ? -13.358 7.001 -13.187 1.00 68.31 178 HIS A CA 1
ATOM 1473 C C . HIS A 1 178 ? -13.139 6.521 -14.629 1.00 68.31 178 HIS A C 1
ATOM 1475 O O . HIS A 1 178 ? -12.319 7.099 -15.339 1.00 68.31 178 HIS A O 1
ATOM 1481 N N . ASN A 1 179 ? -13.921 5.539 -15.088 1.00 66.31 179 ASN A N 1
ATOM 1482 C CA . ASN A 1 179 ? -13.857 5.043 -16.465 1.00 66.31 179 ASN A CA 1
ATOM 1483 C C . ASN A 1 179 ? -14.165 6.149 -17.486 1.00 66.31 179 ASN A C 1
ATOM 1485 O O . ASN A 1 179 ? -13.485 6.256 -18.504 1.00 66.31 179 ASN A O 1
ATOM 1489 N N . LEU A 1 180 ? -15.146 7.008 -17.193 1.00 63.66 180 LEU A N 1
ATOM 1490 C CA . LEU A 1 180 ? -15.547 8.115 -18.062 1.00 63.66 180 LEU A CA 1
ATOM 1491 C C . LEU A 1 180 ? -14.448 9.181 -18.151 1.00 63.66 180 LEU A C 1
ATOM 1493 O O . LEU A 1 180 ? -14.081 9.588 -19.249 1.00 63.66 180 LEU A O 1
ATOM 1497 N N . VAL A 1 181 ? -13.853 9.566 -17.019 1.00 63.03 181 VAL A N 1
ATOM 1498 C CA . VAL A 1 181 ? -12.730 10.518 -16.969 1.00 63.03 181 VAL A CA 1
ATOM 1499 C C . VAL A 1 181 ? -11.501 9.967 -17.697 1.00 63.03 181 VAL A C 1
ATOM 1501 O O . VAL A 1 181 ? -10.890 10.689 -18.478 1.00 63.03 181 VAL A O 1
ATOM 1504 N N . ILE A 1 182 ? -11.166 8.688 -17.514 1.00 56.94 182 ILE A N 1
ATOM 1505 C CA . ILE A 1 182 ? -10.067 8.037 -18.244 1.00 56.94 182 ILE A CA 1
ATOM 1506 C C . ILE A 1 182 ? -10.355 8.037 -19.754 1.00 56.94 182 ILE A C 1
ATOM 1508 O O . ILE A 1 182 ? -9.496 8.425 -20.540 1.00 56.94 182 ILE A O 1
ATOM 1512 N N . SER A 1 183 ? -11.576 7.681 -20.164 1.00 56.31 183 SER A N 1
ATOM 1513 C CA . SER A 1 183 ? -11.951 7.620 -21.584 1.00 56.31 183 SER A CA 1
ATOM 1514 C C . SER A 1 183 ? -12.003 8.981 -22.282 1.00 56.31 183 SER A C 1
ATOM 1516 O O . SER A 1 183 ? -11.807 9.042 -23.487 1.00 56.31 183 SER A O 1
ATOM 1518 N N . HIS A 1 184 ? -12.265 10.065 -21.544 1.00 50.25 184 HIS A N 1
ATOM 1519 C CA . HIS A 1 184 ? -12.454 11.402 -22.116 1.00 50.25 184 HIS A CA 1
ATOM 1520 C C . HIS A 1 184 ? -11.199 12.283 -22.040 1.00 50.25 184 HIS A C 1
ATOM 1522 O O . HIS A 1 184 ? -11.083 13.243 -22.795 1.00 50.25 184 HIS A O 1
ATOM 1528 N N . PHE A 1 185 ? -10.268 11.978 -21.128 1.00 47.53 185 PHE A N 1
ATOM 1529 C CA . PHE A 1 185 ? -9.038 12.757 -20.938 1.00 47.53 185 PHE A CA 1
ATOM 1530 C C . PHE A 1 185 ? -7.749 12.011 -21.313 1.00 47.53 185 PHE A C 1
ATOM 1532 O O . PHE A 1 185 ? -6.725 12.668 -21.486 1.00 47.53 185 PHE A O 1
ATOM 1539 N N . PHE A 1 186 ? -7.761 10.675 -21.428 1.00 43.59 186 PHE A N 1
ATOM 1540 C CA . PHE A 1 186 ? -6.535 9.873 -21.591 1.00 43.59 186 PHE A CA 1
ATOM 1541 C C . PHE A 1 186 ? -6.548 8.878 -22.762 1.00 43.59 186 PHE A C 1
ATOM 1543 O O . PHE A 1 186 ? -5.547 8.193 -22.971 1.00 43.59 186 PHE A O 1
ATOM 1550 N N . LEU A 1 187 ? -7.623 8.815 -23.550 1.00 36.25 187 LEU A N 1
ATOM 1551 C CA . LEU A 1 187 ? -7.646 8.114 -24.836 1.00 36.25 187 LEU A CA 1
ATOM 1552 C C . LEU A 1 187 ? -7.946 9.137 -25.951 1.00 36.25 187 LEU A C 1
ATOM 1554 O O . LEU A 1 187 ? -8.867 9.934 -25.762 1.00 36.25 187 LEU A O 1
ATOM 1558 N N . PRO A 1 188 ? -7.166 9.177 -27.051 1.00 43.06 188 PRO A N 1
ATOM 1559 C CA . PRO A 1 188 ? -7.518 9.950 -28.242 1.00 43.06 188 PRO A CA 1
ATOM 1560 C C . PRO A 1 188 ? -8.753 9.385 -28.955 1.00 43.06 188 PRO A C 1
ATOM 1562 O O . PRO A 1 188 ? -9.000 8.160 -28.848 1.00 43.06 188 PRO A O 1
#

InterPro domains:
  IPR002656 Acyltransferase 3 domain [PF01757] (14-176)

Radius of gyration: 20.93 Å; chains: 1; bounding box: 58×37×71 Å

pLDDT: mean 84.12, std 14.43, range [35.19, 96.88]